Protein AF-A0A7D4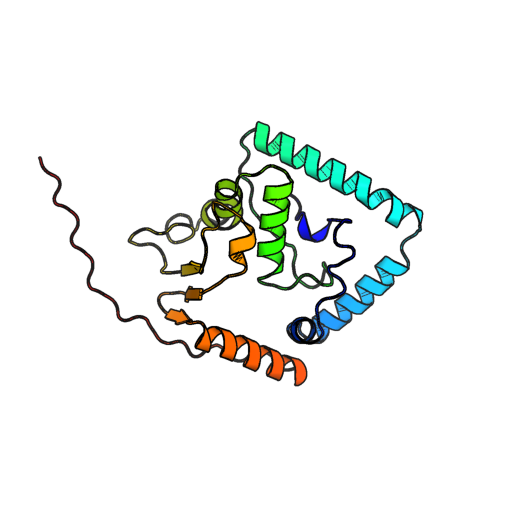AM81-F1 (afdb_monomer)

Radius of gyration: 19.86 Å; Cα contacts (8 Å, |Δi|>4): 251; chains: 1; bounding box: 50×46×54 Å

Nearest PDB structures (foldseek):
  2qs8-assembly1_A  TM=8.779E-01  e=3.325E-05  Alteromonas macleodii
  3mtw-assembly1_A  TM=7.841E-01  e=1.492E-05  Caulobacter vibrioides
  4ub9-assembly1_D  TM=8.221E-01  e=1.044E-04  Gulosibacter molinativorax
  4whb-assembly2_F  TM=7.837E-01  e=4.124E-04  Mycolicibacterium brisbanense
  3ooq-assembly1_E  TM=7.938E-01  e=1.030E-03  Thermotoga maritima MSB8

Structure (mmCIF, N/CA/C/O backbone):
data_AF-A0A7D4AM81-F1
#
_entry.id   AF-A0A7D4AM81-F1
#
loop_
_atom_site.group_PDB
_atom_site.id
_atom_site.type_symbol
_atom_site.label_atom_id
_atom_site.label_alt_id
_atom_site.label_comp_id
_atom_site.label_asym_id
_atom_site.label_entity_id
_atom_site.label_seq_id
_atom_site.pdbx_PDB_ins_code
_atom_site.Cartn_x
_atom_site.Cartn_y
_atom_site.Cartn_z
_atom_site.occupancy
_atom_site.B_iso_or_equiv
_atom_site.auth_seq_id
_atom_site.auth_comp_id
_atom_site.auth_asym_id
_atom_site.auth_atom_id
_atom_site.pdbx_PDB_model_num
ATOM 1 N N . MET A 1 1 ? -9.615 12.532 -7.362 1.00 49.34 1 MET A N 1
ATOM 2 C CA . MET A 1 1 ? -8.449 11.642 -7.544 1.00 49.34 1 MET A CA 1
ATOM 3 C C . MET A 1 1 ? -7.232 12.537 -7.711 1.00 49.34 1 MET A C 1
ATOM 5 O O . MET A 1 1 ? -7.297 13.437 -8.539 1.00 49.34 1 MET A O 1
ATOM 9 N N . VAL A 1 2 ? -6.205 12.394 -6.871 1.00 55.38 2 VAL A N 1
ATOM 10 C CA . VAL A 1 2 ? -4.950 13.162 -7.005 1.00 55.38 2 VAL A CA 1
ATOM 11 C C . VAL A 1 2 ? -4.022 12.371 -7.931 1.00 55.38 2 VAL A C 1
ATOM 13 O O . VAL A 1 2 ? -4.051 11.144 -7.854 1.00 55.38 2 VAL A O 1
ATOM 16 N N . PRO A 1 3 ? -3.250 13.012 -8.826 1.00 58.34 3 PRO A N 1
ATOM 17 C CA . PRO A 1 3 ? -2.26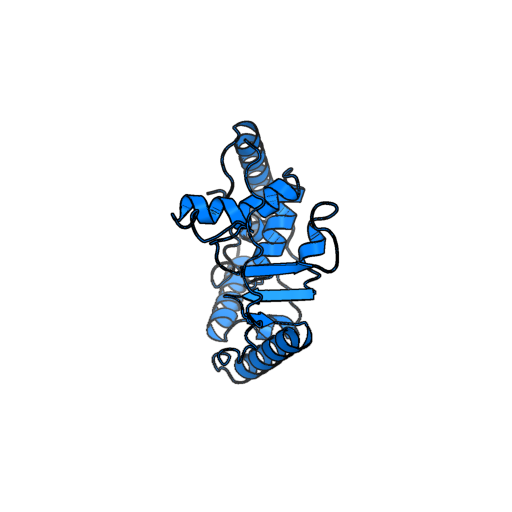2 12.300 -9.636 1.00 58.34 3 PRO A CA 1
ATOM 18 C C . PRO A 1 3 ? -1.265 11.534 -8.753 1.00 58.34 3 PRO A C 1
ATOM 20 O O . PRO A 1 3 ? -0.778 12.094 -7.771 1.00 58.34 3 PRO A O 1
ATOM 23 N N . ALA A 1 4 ? -0.951 10.288 -9.131 1.00 60.84 4 ALA A N 1
ATOM 24 C CA . ALA A 1 4 ? -0.035 9.404 -8.408 1.00 60.84 4 ALA A CA 1
ATOM 25 C C . ALA A 1 4 ? 1.334 10.070 -8.213 1.00 60.84 4 ALA A C 1
ATOM 27 O O . ALA A 1 4 ? 2.034 10.363 -9.192 1.00 60.84 4 ALA A O 1
ATOM 28 N N . LEU A 1 5 ? 1.730 10.317 -6.964 1.00 63.06 5 LEU A N 1
ATOM 29 C CA . LEU A 1 5 ? 3.015 10.947 -6.659 1.00 63.06 5 LEU A CA 1
ATOM 30 C C . LEU A 1 5 ? 4.180 10.008 -7.000 1.00 63.06 5 LEU A C 1
ATOM 32 O O . LEU A 1 5 ? 5.189 10.452 -7.545 1.00 63.06 5 LEU A O 1
ATOM 36 N N . ALA A 1 6 ? 4.023 8.707 -6.764 1.00 55.62 6 ALA A N 1
ATOM 37 C CA . ALA A 1 6 ? 5.015 7.669 -7.027 1.00 55.62 6 ALA A CA 1
ATOM 38 C C . ALA A 1 6 ? 5.360 7.536 -8.512 1.00 55.62 6 ALA A C 1
ATOM 40 O O . ALA A 1 6 ? 6.511 7.261 -8.847 1.00 55.62 6 ALA A O 1
ATOM 41 N N . ALA A 1 7 ? 4.394 7.780 -9.399 1.00 52.94 7 ALA A N 1
ATOM 42 C CA . ALA A 1 7 ? 4.616 7.738 -10.842 1.00 52.94 7 ALA A CA 1
ATOM 43 C C . ALA A 1 7 ? 5.404 8.945 -11.371 1.00 52.94 7 ALA A C 1
ATOM 45 O O . ALA A 1 7 ? 5.929 8.911 -12.484 1.00 52.94 7 ALA A O 1
ATOM 46 N N . HIS A 1 8 ? 5.501 10.014 -10.578 1.00 56.75 8 HIS A N 1
ATOM 47 C CA . HIS A 1 8 ? 5.993 11.302 -11.046 1.00 56.75 8 HIS A CA 1
ATOM 48 C C . HIS A 1 8 ? 7.175 11.865 -10.262 1.00 56.75 8 HIS A C 1
ATOM 50 O O . HIS A 1 8 ? 7.862 12.727 -10.803 1.00 56.75 8 HIS A O 1
ATOM 56 N N . ALA A 1 9 ? 7.433 11.374 -9.047 1.00 54.31 9 ALA A N 1
ATOM 57 C CA . ALA A 1 9 ? 8.513 11.849 -8.195 1.00 54.31 9 ALA A CA 1
ATOM 58 C C . ALA A 1 9 ? 9.875 11.733 -8.902 1.00 54.31 9 ALA A C 1
ATOM 60 O O . ALA A 1 9 ? 10.462 10.656 -9.014 1.00 54.31 9 ALA A O 1
ATOM 61 N N . ALA A 1 10 ? 10.419 12.872 -9.330 1.00 47.12 10 ALA A N 1
ATOM 62 C CA . ALA A 1 10 ? 11.771 13.038 -9.853 1.00 47.12 10 ALA A CA 1
ATOM 63 C C . ALA A 1 10 ? 12.831 12.582 -8.842 1.00 47.12 10 ALA A C 1
ATOM 65 O O . ALA A 1 10 ? 13.902 12.116 -9.231 1.00 47.12 10 ALA A O 1
ATOM 66 N N . THR A 1 11 ? 12.508 12.675 -7.548 1.00 41.00 11 THR A N 1
ATOM 67 C CA . THR A 1 11 ? 13.314 12.190 -6.420 1.00 41.00 11 THR A CA 1
ATOM 68 C C . THR A 1 11 ? 13.517 10.673 -6.450 1.00 41.00 11 THR A C 1
ATOM 70 O O . THR A 1 11 ? 14.472 10.168 -5.870 1.00 41.00 11 THR A O 1
ATOM 73 N N . LEU A 1 12 ? 12.676 9.937 -7.183 1.00 43.44 12 LEU A N 1
ATOM 74 C CA . LEU A 1 12 ? 12.855 8.518 -7.471 1.00 43.44 12 LEU A CA 1
ATOM 75 C C . LEU A 1 12 ? 13.529 8.300 -8.831 1.00 43.44 12 LEU A C 1
ATOM 77 O O . LEU A 1 12 ? 13.283 7.311 -9.513 1.00 43.44 12 LEU A O 1
ATOM 81 N N . ALA A 1 13 ? 14.565 9.077 -9.138 1.00 41.62 13 ALA A N 1
ATOM 82 C CA . ALA A 1 13 ? 15.670 8.583 -9.962 1.00 41.62 13 ALA A CA 1
ATOM 83 C C . ALA A 1 13 ? 16.385 7.354 -9.332 1.00 41.62 13 ALA A C 1
ATOM 85 O O . ALA A 1 13 ? 17.533 7.098 -9.657 1.00 41.62 13 ALA A O 1
ATOM 86 N N . ALA A 1 14 ? 15.727 6.589 -8.450 1.00 41.03 14 ALA A N 1
ATOM 87 C CA . ALA A 1 14 ? 16.158 5.364 -7.787 1.00 41.03 14 ALA A CA 1
ATOM 88 C C . ALA A 1 14 ? 15.138 4.206 -7.937 1.00 41.03 14 ALA A C 1
ATOM 90 O O . ALA A 1 14 ? 15.466 3.077 -7.585 1.00 41.03 14 ALA A O 1
ATOM 91 N N . THR A 1 15 ? 13.939 4.410 -8.516 1.00 44.47 15 THR A N 1
ATOM 92 C CA . THR A 1 15 ? 13.005 3.297 -8.838 1.00 44.47 15 THR A CA 1
ATOM 93 C C . THR A 1 15 ? 13.484 2.433 -10.008 1.00 44.47 15 THR A C 1
ATOM 95 O O . THR A 1 15 ? 12.982 1.331 -10.213 1.00 44.47 15 THR A O 1
ATOM 98 N N . TRP A 1 16 ? 14.493 2.877 -10.763 1.00 49.56 16 TRP A N 1
ATOM 99 C CA . TRP A 1 16 ? 15.053 2.112 -11.884 1.00 49.56 16 TRP A CA 1
ATOM 100 C C . TRP A 1 16 ? 15.918 0.922 -11.449 1.00 49.56 16 TRP A C 1
ATOM 102 O O . TRP A 1 16 ? 16.093 -0.013 -12.231 1.00 49.56 16 TRP A O 1
ATOM 112 N N . ALA A 1 17 ? 16.413 0.931 -10.210 1.00 51.91 17 ALA A N 1
ATOM 113 C CA . ALA A 1 17 ? 17.247 -0.120 -9.643 1.00 51.91 17 ALA A CA 1
ATOM 114 C C . ALA A 1 17 ? 16.426 -1.045 -8.732 1.00 51.91 17 ALA A C 1
ATOM 116 O O . ALA A 1 17 ? 16.805 -1.326 -7.596 1.00 51.91 17 ALA A O 1
ATOM 117 N N . LEU A 1 18 ? 15.280 -1.535 -9.218 1.00 59.50 18 LEU A N 1
ATOM 118 C CA . LEU A 1 18 ? 14.731 -2.756 -8.633 1.00 59.50 18 LEU A CA 1
ATOM 119 C C . LEU A 1 18 ? 15.815 -3.840 -8.752 1.00 59.50 18 LEU A C 1
ATOM 121 O O . LEU A 1 18 ? 16.302 -4.058 -9.865 1.00 59.50 18 LEU A O 1
ATOM 125 N N . PRO A 1 19 ? 16.188 -4.527 -7.659 1.00 59.38 19 PRO A N 1
ATOM 126 C CA . PRO A 1 19 ? 17.062 -5.688 -7.744 1.00 59.38 19 PRO A CA 1
ATOM 127 C C . PRO A 1 19 ? 16.502 -6.685 -8.760 1.00 59.38 19 PRO A C 1
ATOM 129 O O . PRO A 1 19 ? 15.279 -6.812 -8.887 1.00 59.38 19 PRO A O 1
ATOM 132 N N . ASP A 1 20 ? 17.361 -7.427 -9.461 1.00 62.62 20 ASP A N 1
ATOM 133 C CA . ASP A 1 20 ? 16.913 -8.405 -10.466 1.00 62.62 20 ASP A CA 1
ATOM 134 C C . ASP A 1 20 ? 15.922 -9.427 -9.886 1.00 62.62 20 ASP A C 1
ATOM 136 O O . ASP A 1 20 ? 14.992 -9.871 -10.568 1.00 62.62 20 ASP A O 1
ATOM 140 N N . SER A 1 21 ? 16.053 -9.721 -8.587 1.00 61.31 21 SER A N 1
ATOM 141 C CA . SER A 1 21 ? 15.118 -10.550 -7.822 1.00 61.31 21 SER A CA 1
ATOM 142 C C . SER A 1 21 ? 13.688 -10.001 -7.790 1.00 61.31 21 SER A C 1
ATOM 144 O O . SER A 1 21 ? 12.751 -10.788 -7.762 1.00 61.31 21 SER A O 1
ATOM 146 N N . LEU A 1 22 ? 13.490 -8.683 -7.853 1.00 68.88 22 LEU A N 1
ATOM 147 C CA . LEU A 1 22 ? 12.169 -8.051 -7.912 1.00 68.88 22 LEU A CA 1
ATOM 148 C C . LEU A 1 22 ? 11.749 -7.705 -9.343 1.00 68.88 22 LEU A C 1
ATOM 150 O O . LEU A 1 22 ? 10.565 -7.796 -9.661 1.00 68.88 22 LEU A O 1
ATOM 154 N N . ARG A 1 23 ? 12.690 -7.366 -10.236 1.00 69.50 23 ARG A N 1
ATOM 155 C CA . ARG A 1 23 ? 12.381 -7.113 -11.658 1.00 69.50 23 ARG A CA 1
ATOM 156 C C . ARG A 1 23 ? 11.774 -8.322 -12.342 1.00 69.50 23 ARG A C 1
ATOM 158 O O . ARG A 1 23 ? 10.921 -8.154 -13.209 1.00 69.50 23 ARG A O 1
ATOM 165 N N . CYS A 1 24 ? 12.200 -9.526 -11.964 1.00 71.94 24 CYS A N 1
ATOM 166 C CA . CYS A 1 24 ? 11.637 -10.731 -12.547 1.00 71.94 24 CYS A CA 1
ATOM 167 C C . CYS A 1 24 ? 10.128 -10.833 -12.285 1.00 71.94 24 CYS A C 1
ATOM 169 O O . CYS A 1 24 ? 9.422 -11.241 -13.188 1.00 71.94 24 CYS A O 1
ATOM 171 N N . LEU A 1 25 ? 9.598 -10.337 -11.162 1.00 73.38 25 LEU A N 1
ATOM 172 C CA . LEU A 1 25 ? 8.161 -10.388 -10.856 1.00 73.38 25 LEU A CA 1
ATOM 173 C C . LEU A 1 25 ? 7.275 -9.610 -11.851 1.00 73.38 25 LEU A C 1
ATOM 175 O O . LEU A 1 25 ? 6.074 -9.862 -11.919 1.00 73.38 25 LEU A O 1
ATOM 179 N N . ALA A 1 26 ? 7.839 -8.690 -12.641 1.00 75.38 26 ALA A N 1
ATOM 180 C CA . ALA A 1 26 ? 7.137 -8.080 -13.767 1.00 75.38 26 ALA A CA 1
ATOM 181 C C . ALA A 1 26 ? 7.094 -9.060 -14.962 1.00 75.38 26 ALA A C 1
ATOM 183 O O . ALA A 1 26 ? 8.156 -9.539 -15.365 1.00 75.38 26 ALA A O 1
ATOM 184 N N . PRO A 1 27 ? 5.928 -9.338 -15.584 1.00 73.62 27 PRO A N 1
ATOM 185 C CA . PRO A 1 27 ? 5.834 -10.200 -16.768 1.00 73.62 27 PRO A CA 1
ATOM 186 C C . PRO A 1 27 ? 6.744 -9.748 -17.920 1.00 73.62 27 PRO A C 1
ATOM 188 O O . PRO A 1 27 ? 7.053 -8.565 -18.045 1.00 73.62 27 PRO A O 1
ATOM 191 N N . ALA A 1 28 ? 7.142 -10.665 -18.810 1.00 74.12 28 ALA A N 1
ATOM 192 C CA . ALA A 1 28 ? 8.092 -10.366 -19.890 1.00 74.12 28 ALA A CA 1
ATOM 193 C C . ALA A 1 28 ? 7.666 -9.180 -20.778 1.00 74.12 28 ALA A C 1
ATOM 195 O O . ALA A 1 28 ? 8.476 -8.284 -21.016 1.00 74.12 28 ALA A O 1
ATOM 196 N N . GLY A 1 29 ? 6.391 -9.118 -21.180 1.00 74.44 29 GLY A N 1
ATOM 197 C CA . GLY A 1 29 ? 5.857 -7.988 -21.952 1.00 74.44 29 GLY A CA 1
ATOM 198 C C . GLY A 1 29 ? 5.912 -6.659 -21.189 1.00 74.44 29 GLY A C 1
ATOM 199 O O . GLY A 1 29 ? 6.259 -5.630 -21.762 1.00 74.44 29 GLY A O 1
ATOM 200 N N . LEU A 1 30 ? 5.677 -6.687 -19.873 1.00 76.00 30 LEU A N 1
ATOM 201 C CA . LEU A 1 30 ? 5.798 -5.505 -19.020 1.00 76.00 30 LEU A CA 1
ATOM 202 C C . LEU A 1 30 ? 7.258 -5.034 -18.917 1.00 76.00 30 LEU A C 1
ATOM 204 O O . LEU A 1 30 ? 7.538 -3.842 -19.024 1.00 76.00 30 LEU A O 1
ATOM 208 N N . ARG A 1 31 ? 8.210 -5.966 -18.776 1.00 75.25 31 ARG A N 1
ATOM 209 C CA . ARG A 1 31 ? 9.648 -5.644 -18.769 1.00 75.25 31 ARG A CA 1
ATOM 210 C C . ARG A 1 31 ? 10.104 -5.038 -20.095 1.00 75.25 31 ARG A C 1
ATOM 212 O O . ARG A 1 31 ? 10.911 -4.113 -20.086 1.00 75.25 31 ARG A O 1
ATOM 219 N N . GLN A 1 32 ? 9.584 -5.520 -21.224 1.00 75.44 32 GLN A N 1
ATOM 220 C CA . GLN A 1 32 ? 9.873 -4.933 -22.532 1.00 75.44 32 GLN A CA 1
ATOM 221 C C . GLN A 1 32 ? 9.365 -3.487 -22.616 1.00 75.44 32 GLN A C 1
ATOM 223 O O . GLN A 1 32 ? 10.134 -2.585 -22.948 1.00 75.44 32 GLN A O 1
ATOM 228 N N . GLN A 1 33 ? 8.109 -3.249 -22.228 1.00 74.50 33 GLN A N 1
ATOM 229 C CA . GLN A 1 33 ? 7.525 -1.905 -22.186 1.00 74.50 33 GLN A CA 1
ATOM 230 C C . GLN A 1 33 ? 8.325 -0.959 -21.286 1.00 74.50 33 GLN A C 1
ATOM 232 O O . GLN A 1 33 ? 8.526 0.206 -21.633 1.00 74.50 33 GLN A O 1
ATOM 237 N N . TRP A 1 34 ? 8.836 -1.457 -20.158 1.00 76.31 34 TRP A N 1
ATOM 238 C CA . TRP A 1 34 ? 9.719 -0.696 -19.279 1.00 76.31 34 TRP A CA 1
ATOM 239 C C . TRP A 1 34 ? 11.042 -0.323 -19.943 1.00 76.31 34 TRP A C 1
ATOM 241 O O . TRP A 1 34 ? 11.467 0.824 -19.819 1.00 76.31 34 TRP A O 1
ATOM 251 N N . THR A 1 35 ? 11.678 -1.247 -20.664 1.00 74.38 35 THR A N 1
ATOM 252 C CA . THR A 1 35 ? 12.910 -0.972 -21.420 1.00 74.38 35 THR A CA 1
ATOM 253 C C . THR A 1 35 ? 12.676 0.105 -22.481 1.00 74.38 35 THR A C 1
ATOM 255 O O . THR A 1 35 ? 13.454 1.052 -22.599 1.00 74.38 35 THR A O 1
ATOM 258 N N . GLU A 1 36 ? 11.565 0.021 -23.211 1.00 73.31 36 GLU A N 1
ATOM 259 C CA . GLU A 1 36 ? 11.191 1.012 -24.223 1.00 73.31 36 GLU A CA 1
ATOM 260 C C . GLU A 1 36 ? 10.884 2.384 -23.606 1.00 73.31 36 GLU A C 1
ATOM 262 O O . GLU A 1 36 ? 11.346 3.415 -24.105 1.00 73.31 36 GLU A O 1
ATOM 267 N N . ALA A 1 37 ? 10.136 2.411 -22.500 1.00 69.94 37 ALA A N 1
ATOM 268 C CA . ALA A 1 37 ? 9.826 3.627 -21.756 1.00 69.94 37 ALA A CA 1
ATOM 269 C C . ALA A 1 37 ? 11.089 4.281 -21.178 1.00 69.94 37 ALA A C 1
ATOM 271 O O . ALA A 1 37 ? 11.270 5.491 -21.327 1.00 69.94 37 ALA A O 1
ATOM 272 N N . ALA A 1 38 ? 12.008 3.491 -20.615 1.00 66.81 38 ALA A N 1
ATOM 273 C CA . ALA A 1 38 ? 13.309 3.969 -20.153 1.00 66.81 38 ALA A CA 1
ATOM 274 C C . ALA A 1 38 ? 14.121 4.581 -21.306 1.00 66.81 38 ALA A C 1
ATOM 276 O O . ALA A 1 38 ? 14.680 5.670 -21.159 1.00 66.81 38 ALA A O 1
ATOM 277 N N . GLY A 1 39 ? 14.109 3.949 -22.483 1.00 65.25 39 GLY A N 1
ATOM 278 C CA . GLY A 1 39 ? 14.750 4.475 -23.686 1.00 65.25 39 GLY A CA 1
ATOM 279 C C . GLY A 1 39 ? 14.132 5.786 -24.189 1.00 65.25 39 GLY A C 1
ATOM 280 O O . GLY A 1 39 ? 14.866 6.672 -24.630 1.00 65.25 39 GLY A O 1
ATOM 281 N N . ARG A 1 40 ? 12.802 5.955 -24.116 1.00 66.69 40 ARG A N 1
ATOM 282 C CA . ARG A 1 40 ? 12.130 7.241 -24.407 1.00 66.69 40 ARG A CA 1
ATOM 283 C C . ARG A 1 40 ? 12.538 8.318 -23.403 1.00 66.69 40 ARG A C 1
ATOM 285 O O . ARG A 1 40 ? 12.777 9.460 -23.779 1.00 66.69 40 ARG A O 1
ATOM 292 N N . GLN A 1 41 ? 12.668 7.945 -22.134 1.00 61.75 41 GLN A N 1
ATOM 293 C CA . GLN A 1 41 ? 12.992 8.861 -21.046 1.00 61.75 41 GLN A CA 1
ATOM 294 C C . GLN A 1 41 ? 14.459 9.315 -21.047 1.00 61.75 41 GLN A C 1
ATOM 296 O O . GLN A 1 41 ? 14.741 10.474 -20.737 1.00 61.75 41 GLN A O 1
ATOM 301 N N . GLN A 1 42 ? 15.391 8.439 -21.428 1.00 62.69 42 GLN A N 1
ATOM 302 C CA . GLN A 1 42 ? 16.795 8.792 -21.670 1.00 62.69 42 GLN A CA 1
ATOM 303 C C . GLN A 1 42 ? 16.933 9.734 -22.870 1.00 62.69 42 GLN A C 1
ATOM 305 O O . GLN A 1 42 ? 17.692 10.700 -22.814 1.00 62.69 42 GLN A O 1
ATOM 310 N N . ARG A 1 43 ? 16.122 9.511 -23.911 1.00 63.62 43 ARG A N 1
ATOM 311 C CA . ARG A 1 43 ? 16.022 10.382 -25.091 1.00 63.62 43 ARG A CA 1
ATOM 312 C C . ARG A 1 43 ? 15.228 11.670 -24.858 1.00 63.62 43 ARG A C 1
ATOM 314 O O . ARG A 1 43 ? 15.178 12.506 -25.755 1.00 63.62 43 ARG A O 1
ATOM 321 N N . ALA A 1 44 ? 14.637 11.865 -23.675 1.00 65.81 44 ALA A N 1
ATOM 322 C CA . ALA A 1 44 ? 14.023 13.141 -23.326 1.00 65.81 44 ALA A CA 1
ATOM 323 C C . ALA A 1 44 ? 15.066 14.266 -23.417 1.00 65.81 44 ALA A C 1
ATOM 325 O O . ALA A 1 44 ? 16.251 14.061 -23.142 1.00 65.81 44 ALA A O 1
ATOM 326 N N . SER A 1 45 ? 14.634 15.467 -23.790 1.00 65.50 45 SER A N 1
ATOM 327 C CA . SER A 1 45 ? 15.532 16.617 -23.852 1.00 65.50 45 SER A CA 1
ATOM 328 C C . SER A 1 45 ? 16.082 16.962 -22.461 1.00 65.50 45 SER A C 1
ATOM 330 O O . SER A 1 45 ? 15.457 16.685 -21.431 1.00 65.50 45 SER A O 1
ATOM 332 N N . ALA A 1 46 ? 17.258 17.594 -22.415 1.00 66.88 46 ALA A N 1
ATOM 333 C CA . ALA A 1 46 ? 17.822 18.106 -21.164 1.00 66.88 46 ALA A CA 1
ATOM 334 C C . ALA A 1 46 ? 16.840 19.054 -20.448 1.00 66.88 46 ALA A C 1
ATOM 336 O O . ALA A 1 46 ? 16.669 18.952 -19.235 1.00 66.88 46 ALA A O 1
ATOM 337 N N . ALA A 1 47 ? 16.112 19.873 -21.215 1.00 65.12 47 ALA A N 1
ATOM 338 C CA . ALA A 1 47 ? 15.023 20.711 -20.719 1.00 65.12 47 ALA A CA 1
ATOM 339 C C . ALA A 1 47 ? 13.901 19.885 -20.059 1.00 65.12 47 ALA A C 1
ATOM 341 O O . ALA A 1 47 ? 13.519 20.169 -18.929 1.00 65.12 47 ALA A O 1
ATOM 342 N N . GLY A 1 48 ? 13.439 18.803 -20.699 1.00 67.19 48 GLY A N 1
ATOM 343 C CA . GLY A 1 48 ? 12.408 17.925 -20.133 1.00 67.19 48 GLY A CA 1
ATOM 344 C C . GLY A 1 48 ? 12.831 17.226 -18.835 1.00 67.19 48 GLY A C 1
ATOM 345 O O . GLY A 1 48 ? 11.996 16.975 -17.967 1.00 67.19 48 GLY A O 1
ATOM 346 N N . ARG A 1 49 ? 14.129 16.940 -18.657 1.00 66.12 49 ARG A N 1
ATOM 347 C CA . ARG A 1 49 ? 14.665 16.445 -17.376 1.00 66.12 49 ARG A CA 1
ATOM 348 C C . ARG A 1 49 ? 14.727 17.545 -16.314 1.00 66.12 49 ARG A C 1
ATOM 350 O O . ARG A 1 49 ? 14.353 17.284 -15.173 1.00 66.12 49 ARG A O 1
ATOM 357 N N . ALA A 1 50 ? 15.155 18.749 -16.690 1.00 67.06 50 ALA A N 1
ATOM 358 C CA . ALA A 1 50 ? 15.303 19.888 -15.785 1.00 67.06 50 ALA A CA 1
ATOM 359 C C . ALA A 1 50 ? 13.962 20.399 -15.222 1.00 67.06 50 ALA A C 1
ATOM 361 O O . ALA A 1 50 ? 13.926 20.913 -14.108 1.00 67.06 50 ALA A O 1
ATOM 362 N N . SER A 1 51 ? 12.846 20.216 -15.936 1.00 69.25 51 SER A N 1
ATOM 363 C CA . SER A 1 51 ? 11.518 20.652 -15.475 1.00 69.25 51 SER A CA 1
ATOM 364 C C . SER A 1 51 ? 10.876 19.754 -14.407 1.00 69.25 51 SER A C 1
ATOM 366 O O . SER A 1 51 ? 9.879 20.148 -13.804 1.00 69.25 51 SER A O 1
ATOM 368 N N . ARG A 1 52 ? 11.399 18.546 -14.149 1.00 68.56 52 ARG A N 1
ATOM 369 C CA . ARG A 1 52 ? 10.733 17.570 -13.264 1.00 68.56 52 ARG A CA 1
ATOM 370 C C . ARG A 1 52 ? 10.597 18.022 -11.802 1.00 68.56 52 ARG A C 1
ATOM 372 O O . ARG A 1 52 ? 9.482 17.935 -11.292 1.00 68.56 52 ARG A O 1
ATOM 379 N N . PRO A 1 53 ? 11.637 18.576 -11.146 1.00 70.81 53 PRO A N 1
ATOM 380 C CA . PRO A 1 53 ? 11.498 19.069 -9.774 1.00 70.81 53 PRO A CA 1
ATOM 381 C C . PRO A 1 53 ? 10.438 20.173 -9.646 1.00 70.81 53 PRO A C 1
ATOM 383 O O . PRO A 1 53 ? 9.711 20.237 -8.656 1.00 70.81 53 PRO A O 1
ATOM 386 N N . ALA A 1 54 ? 10.301 21.022 -10.672 1.00 74.75 54 ALA A N 1
ATOM 387 C CA . ALA A 1 54 ? 9.278 22.064 -10.698 1.00 74.75 54 ALA A CA 1
ATOM 388 C C . ALA A 1 54 ? 7.861 21.469 -10.770 1.00 74.75 54 ALA A C 1
ATOM 390 O O . ALA A 1 54 ? 6.974 21.915 -10.042 1.00 74.75 54 ALA A O 1
ATOM 391 N N . LEU A 1 55 ? 7.653 20.434 -11.592 1.00 74.62 55 LEU A N 1
ATOM 392 C CA . LEU A 1 55 ? 6.368 19.731 -11.684 1.00 74.62 55 LEU A CA 1
ATOM 393 C C . LEU A 1 55 ? 5.997 19.034 -10.369 1.00 74.62 55 LEU A C 1
ATOM 395 O O . LEU A 1 55 ? 4.842 19.096 -9.951 1.00 74.62 55 LEU A O 1
ATOM 399 N N . ASP A 1 56 ? 6.961 18.427 -9.681 1.00 71.44 56 ASP A N 1
ATOM 400 C CA . ASP A 1 56 ? 6.716 17.788 -8.382 1.00 71.44 56 ASP A CA 1
ATOM 401 C C . ASP A 1 56 ? 6.350 18.802 -7.306 1.00 71.44 56 ASP A C 1
ATOM 403 O O . ASP A 1 56 ? 5.416 18.588 -6.535 1.00 71.44 56 ASP A O 1
ATOM 407 N N . SER A 1 57 ? 7.017 19.955 -7.312 1.00 75.62 57 SER A N 1
ATOM 408 C CA . SER A 1 57 ? 6.680 21.070 -6.432 1.00 75.62 57 SER A CA 1
ATOM 409 C C . SER A 1 57 ? 5.249 21.576 -6.671 1.00 75.62 57 SER A C 1
ATOM 411 O O . SER A 1 57 ? 4.519 21.846 -5.715 1.00 75.62 57 SER A O 1
ATOM 413 N N . VAL A 1 58 ? 4.804 21.657 -7.932 1.00 82.25 58 VAL A N 1
ATOM 414 C CA . VAL A 1 58 ? 3.415 22.015 -8.274 1.00 82.25 58 VAL A CA 1
ATOM 415 C C . VAL A 1 58 ? 2.427 20.973 -7.743 1.00 82.25 58 VAL A C 1
ATOM 417 O O . VAL A 1 58 ? 1.429 21.349 -7.129 1.00 82.25 58 VAL A O 1
ATOM 420 N N . ARG A 1 59 ? 2.707 19.675 -7.919 1.00 80.69 59 ARG A N 1
ATOM 421 C CA . ARG A 1 59 ? 1.853 18.585 -7.409 1.00 80.69 59 ARG A CA 1
ATOM 422 C C . ARG A 1 59 ? 1.747 18.602 -5.886 1.00 80.69 59 ARG A C 1
ATOM 424 O O . ARG A 1 59 ? 0.646 18.478 -5.360 1.00 80.69 59 ARG A O 1
ATOM 431 N N . GLY A 1 60 ? 2.865 18.815 -5.192 1.00 78.31 60 GLY A N 1
ATOM 432 C CA . GLY A 1 60 ? 2.890 18.946 -3.735 1.00 78.31 60 GLY A CA 1
ATOM 433 C C . GLY A 1 60 ? 2.035 20.116 -3.245 1.00 78.31 60 GLY A C 1
ATOM 434 O O . GLY A 1 60 ? 1.215 19.942 -2.346 1.00 78.31 60 GLY A O 1
ATOM 435 N N . ARG A 1 61 ? 2.144 21.291 -3.886 1.00 82.31 61 ARG A N 1
ATOM 436 C CA . ARG A 1 61 ? 1.294 22.453 -3.566 1.00 82.31 61 ARG A CA 1
ATOM 437 C C . ARG A 1 61 ? -0.189 22.187 -3.820 1.00 82.31 61 ARG A C 1
ATOM 439 O O . ARG A 1 61 ? -1.017 22.568 -3.000 1.00 82.31 61 ARG A O 1
ATOM 446 N N . LEU A 1 62 ? -0.525 21.522 -4.926 1.00 87.31 62 LEU A N 1
ATOM 447 C CA . LEU A 1 62 ? -1.907 21.145 -5.225 1.00 87.31 62 LEU A CA 1
ATOM 448 C C . LEU A 1 62 ? -2.464 20.197 -4.157 1.00 87.31 62 LEU A C 1
ATOM 450 O O . LEU A 1 62 ? -3.565 20.417 -3.663 1.00 87.31 62 LEU A O 1
ATOM 454 N N . LEU A 1 63 ? -1.705 19.168 -3.775 1.00 85.81 63 LEU A N 1
ATOM 455 C CA . LEU A 1 63 ? -2.115 18.247 -2.719 1.00 85.81 63 LEU A CA 1
ATOM 456 C C . LEU A 1 63 ? -2.322 18.982 -1.389 1.00 85.81 63 LEU A C 1
ATOM 458 O O . LEU A 1 63 ? -3.350 18.781 -0.748 1.00 85.81 63 LEU A O 1
ATOM 462 N N . ALA A 1 64 ? -1.402 19.870 -1.006 1.00 83.38 64 ALA A N 1
ATOM 463 C CA . ALA A 1 64 ? -1.538 20.674 0.205 1.00 83.38 64 ALA A CA 1
ATOM 464 C C . ALA A 1 64 ? -2.831 21.512 0.203 1.00 83.38 64 ALA A C 1
ATOM 466 O O . ALA A 1 64 ? -3.545 21.550 1.206 1.00 83.38 64 ALA A O 1
ATOM 467 N N . GLU A 1 65 ? -3.182 22.123 -0.931 1.00 88.94 65 GLU A N 1
ATOM 468 C CA . GLU A 1 65 ? -4.431 22.878 -1.071 1.00 88.94 65 GLU A CA 1
ATOM 469 C C . GLU A 1 65 ? -5.669 21.972 -0.975 1.00 88.94 65 GLU A C 1
ATOM 471 O O . GLU A 1 65 ? -6.613 22.288 -0.253 1.00 88.94 65 GLU A O 1
ATOM 476 N N . LEU A 1 66 ? -5.658 20.801 -1.618 1.00 90.88 66 LEU A N 1
ATOM 477 C CA . LEU A 1 66 ? -6.754 19.828 -1.517 1.00 90.88 66 LEU A CA 1
ATOM 478 C C . LEU A 1 66 ? -6.966 19.347 -0.074 1.00 90.88 66 LEU A C 1
ATOM 480 O O . LEU A 1 66 ? -8.107 19.224 0.378 1.00 90.88 66 LEU A O 1
ATOM 484 N N . LEU A 1 67 ? -5.880 19.119 0.669 1.00 85.75 67 LEU A N 1
ATOM 485 C CA . LEU A 1 67 ? -5.940 18.765 2.088 1.00 85.75 67 LEU A CA 1
ATOM 486 C C . LEU A 1 67 ? -6.520 19.905 2.926 1.00 85.75 67 LEU A C 1
ATOM 488 O O . LEU A 1 67 ? -7.375 19.657 3.779 1.00 85.75 67 LEU A O 1
ATOM 492 N N . ARG A 1 68 ? -6.114 21.153 2.657 1.00 84.94 68 ARG A N 1
ATOM 493 C CA . ARG A 1 68 ? -6.652 22.347 3.325 1.00 84.94 68 ARG A CA 1
ATOM 494 C C . ARG A 1 68 ? -8.163 22.478 3.121 1.00 84.94 68 ARG A C 1
ATOM 496 O O . ARG A 1 68 ? -8.878 22.843 4.050 1.00 84.94 68 ARG A O 1
ATOM 503 N N . GLN A 1 69 ? -8.644 22.112 1.936 1.00 92.06 69 GLN A N 1
ATOM 504 C CA . GLN A 1 69 ? -10.063 22.097 1.572 1.00 92.06 69 GLN A CA 1
ATOM 505 C C . GLN A 1 69 ? -10.807 20.831 2.032 1.00 92.06 69 GLN A C 1
ATOM 507 O O . GLN A 1 69 ? -11.986 20.665 1.726 1.00 92.06 69 GLN A O 1
ATOM 512 N N . ARG A 1 70 ? -10.146 19.928 2.775 1.00 88.38 70 ARG A N 1
ATOM 513 C CA . ARG A 1 70 ? -10.715 18.661 3.272 1.00 88.38 70 ARG A CA 1
ATOM 514 C C . ARG A 1 70 ? -11.257 17.754 2.160 1.00 88.38 70 ARG A C 1
ATOM 516 O O . ARG A 1 70 ? -12.190 16.981 2.378 1.00 88.38 70 ARG A O 1
ATOM 523 N N . VAL A 1 71 ? -10.663 17.826 0.971 1.00 91.44 71 VAL A N 1
ATOM 524 C CA . VAL A 1 71 ? -11.016 16.950 -0.148 1.00 91.44 71 VAL A CA 1
ATOM 525 C C . VAL A 1 71 ? -10.600 15.517 0.179 1.00 91.44 71 VAL A C 1
ATOM 527 O O . VAL A 1 71 ? -9.519 15.268 0.714 1.00 91.44 71 VAL A O 1
ATOM 530 N N . THR A 1 72 ? -11.455 14.551 -0.162 1.00 89.94 72 THR A N 1
ATOM 531 C CA . THR A 1 72 ? -11.128 13.129 0.003 1.00 89.94 72 THR A CA 1
ATOM 532 C C . THR A 1 72 ? -10.022 12.727 -0.971 1.00 89.94 72 THR A C 1
ATOM 534 O O . THR A 1 72 ? -10.172 12.843 -2.190 1.00 89.94 72 THR A O 1
ATOM 537 N N . ILE A 1 73 ? -8.916 12.223 -0.424 1.00 93.00 73 ILE A N 1
ATOM 538 C CA . ILE A 1 73 ? -7.768 11.732 -1.189 1.00 93.00 73 ILE A CA 1
ATOM 539 C C . ILE A 1 73 ? -7.888 10.218 -1.362 1.00 93.00 73 ILE A C 1
ATOM 541 O O . ILE A 1 73 ? -8.215 9.503 -0.417 1.00 93.00 73 ILE A O 1
ATOM 545 N N . VAL A 1 74 ? -7.602 9.740 -2.572 1.00 94.12 74 VAL A N 1
ATOM 546 C CA . VAL A 1 74 ? -7.488 8.313 -2.899 1.00 94.12 74 VAL A CA 1
ATOM 547 C C . VAL A 1 74 ? -6.068 8.057 -3.360 1.00 94.12 74 VAL A C 1
ATOM 549 O O . VAL A 1 74 ? -5.574 8.791 -4.217 1.00 94.12 74 VAL A O 1
ATOM 552 N N . ALA A 1 75 ? -5.436 7.033 -2.797 1.00 92.06 75 ALA A N 1
ATOM 553 C CA . ALA A 1 75 ? -4.105 6.609 -3.190 1.00 92.06 75 ALA A CA 1
ATOM 554 C C . ALA A 1 75 ? -4.168 5.749 -4.459 1.00 92.06 75 ALA A C 1
ATOM 556 O O . ALA A 1 75 ? -4.953 4.804 -4.550 1.00 92.06 75 ALA A O 1
ATOM 557 N N . GLY A 1 76 ? -3.306 6.062 -5.419 1.00 88.19 76 GLY A N 1
ATOM 558 C CA . GLY A 1 76 ? -3.091 5.292 -6.637 1.00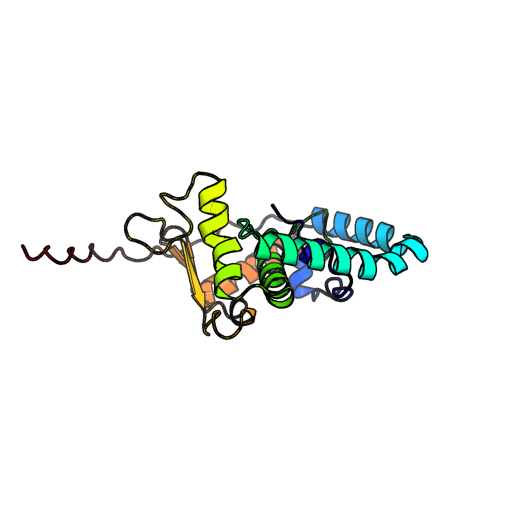 88.19 76 GLY A CA 1
ATOM 559 C C . GLY A 1 76 ? -1.627 5.415 -7.030 1.00 88.19 76 GLY A C 1
ATOM 560 O O . GLY A 1 76 ? -1.043 6.478 -6.866 1.00 88.19 76 GLY A O 1
ATOM 561 N N . SER A 1 77 ? -1.018 4.323 -7.488 1.00 82.81 77 SER A N 1
ATOM 562 C CA . SER A 1 77 ? 0.417 4.305 -7.809 1.00 82.81 77 SER A CA 1
ATOM 563 C C . SER A 1 77 ? 0.710 4.355 -9.306 1.00 82.81 77 SER A C 1
ATOM 565 O O . SER A 1 77 ? 1.854 4.573 -9.680 1.00 82.81 77 SER A O 1
ATOM 567 N N . ASP A 1 78 ? -0.286 4.108 -10.163 1.00 82.06 78 ASP A N 1
ATOM 568 C CA . ASP A 1 78 ? -0.100 3.857 -11.601 1.00 82.06 78 ASP A CA 1
ATOM 569 C C . ASP A 1 78 ? 0.985 2.800 -11.899 1.00 82.06 78 ASP A C 1
ATOM 571 O O . ASP A 1 78 ? 1.641 2.825 -12.945 1.00 82.06 78 ASP A O 1
ATOM 575 N N . ALA A 1 79 ? 1.193 1.856 -10.969 1.00 77.56 79 ALA A N 1
ATOM 576 C CA . ALA A 1 79 ? 2.114 0.742 -11.149 1.00 77.56 79 ALA A CA 1
ATOM 577 C C . ALA A 1 79 ? 1.715 -0.092 -12.377 1.00 77.56 79 ALA A C 1
ATOM 579 O O . ALA A 1 79 ? 0.537 -0.394 -12.587 1.00 77.56 79 ALA A O 1
ATOM 580 N N . GLY A 1 80 ? 2.705 -0.481 -13.182 1.00 71.94 80 GLY A N 1
ATOM 581 C CA . GLY A 1 80 ? 2.483 -1.214 -14.426 1.00 71.94 80 GLY A CA 1
ATOM 582 C C . GLY A 1 80 ? 3.214 -0.605 -15.618 1.00 71.94 80 GLY A C 1
ATOM 583 O O . GLY A 1 80 ? 4.322 -0.085 -15.489 1.00 71.94 80 GLY A O 1
ATOM 584 N N . ALA A 1 81 ? 2.619 -0.733 -16.805 1.00 66.00 81 ALA A N 1
ATOM 585 C CA . ALA A 1 81 ? 3.273 -0.464 -18.091 1.00 66.00 81 ALA A CA 1
ATOM 586 C C . ALA A 1 81 ? 3.777 0.974 -18.247 1.00 66.00 81 ALA A C 1
ATOM 588 O O . ALA A 1 81 ? 4.868 1.198 -18.772 1.00 66.00 81 ALA A O 1
ATOM 589 N N . ALA A 1 82 ? 2.990 1.939 -17.770 1.00 62.88 82 ALA A N 1
ATOM 590 C CA . ALA A 1 82 ? 3.278 3.360 -17.914 1.00 62.88 82 ALA A CA 1
ATOM 591 C C . ALA A 1 82 ? 4.341 3.879 -16.928 1.00 62.88 82 ALA A C 1
ATOM 593 O O . ALA A 1 82 ? 4.882 4.960 -17.156 1.00 62.88 82 ALA A O 1
ATOM 594 N N . THR A 1 83 ? 4.688 3.100 -15.892 1.00 68.44 83 THR A N 1
ATOM 595 C CA . THR A 1 83 ? 5.559 3.540 -14.790 1.00 68.44 83 THR A CA 1
ATOM 596 C C . THR A 1 83 ? 6.682 2.525 -14.530 1.00 68.44 83 THR A C 1
ATOM 598 O O . THR A 1 83 ? 6.560 1.653 -13.662 1.00 68.44 83 THR A O 1
ATOM 601 N N . PRO A 1 84 ? 7.794 2.597 -15.290 1.00 67.62 84 PRO A N 1
ATOM 602 C CA . PRO A 1 84 ? 8.909 1.664 -15.158 1.00 67.62 84 PRO A CA 1
ATOM 603 C C . PRO A 1 84 ? 9.504 1.642 -13.751 1.00 67.62 84 PRO A C 1
ATOM 605 O O . PRO A 1 84 ? 9.778 2.688 -13.168 1.00 67.62 84 PRO A O 1
ATOM 608 N N . GLY A 1 85 ? 9.754 0.443 -13.219 1.00 67.25 85 GLY A N 1
ATOM 609 C CA . GLY A 1 85 ? 10.371 0.285 -11.898 1.00 67.25 85 GLY A CA 1
ATOM 610 C C . GLY A 1 85 ? 9.399 0.381 -10.718 1.00 67.25 85 GLY A C 1
ATOM 611 O O . GLY A 1 85 ? 9.811 0.197 -9.574 1.00 67.25 85 GLY A O 1
ATOM 612 N N . LEU A 1 86 ? 8.107 0.604 -10.977 1.00 74.56 86 LEU A N 1
ATOM 613 C CA . LEU A 1 86 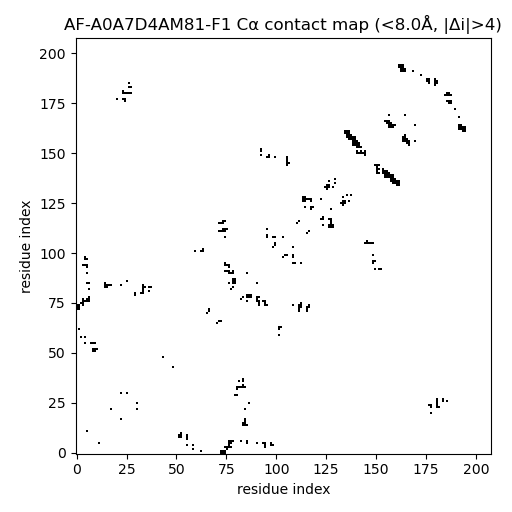? 7.067 0.593 -9.956 1.00 74.56 86 LEU A CA 1
ATOM 614 C C . LEU A 1 86 ? 6.237 -0.692 -10.059 1.00 74.56 86 LEU A C 1
ATOM 616 O O . LEU A 1 86 ? 5.466 -0.887 -10.999 1.00 74.56 86 LEU A O 1
ATOM 620 N N . LEU A 1 87 ? 6.427 -1.597 -9.096 1.00 76.31 87 LEU A N 1
ATOM 621 C CA . LEU A 1 87 ? 5.731 -2.884 -9.050 1.00 76.31 87 LEU A CA 1
ATOM 622 C C . LEU A 1 87 ? 4.362 -2.764 -8.380 1.00 76.31 87 LEU A C 1
ATOM 624 O O . LEU A 1 87 ? 4.159 -1.960 -7.466 1.00 76.31 87 LEU A O 1
ATOM 628 N N . TYR A 1 88 ? 3.444 -3.643 -8.782 1.00 80.19 88 TYR A N 1
ATOM 629 C CA . TYR A 1 88 ? 2.204 -3.867 -8.04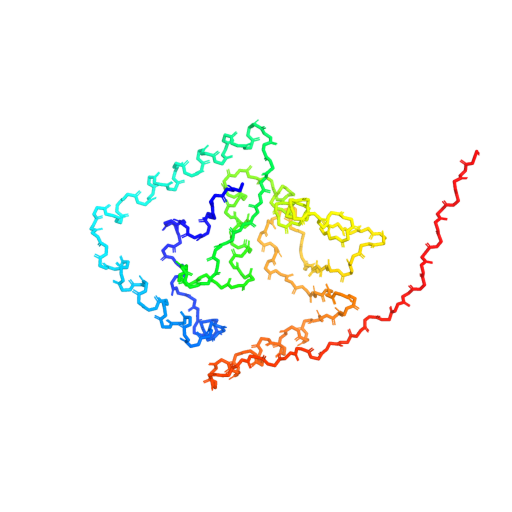7 1.00 80.19 88 TYR A CA 1
ATOM 630 C C . TYR A 1 88 ? 2.504 -4.251 -6.589 1.00 80.19 88 TYR A C 1
ATOM 632 O O . TYR A 1 88 ? 3.480 -4.942 -6.291 1.00 80.19 88 TYR A O 1
ATOM 640 N N . GLY A 1 89 ? 1.675 -3.772 -5.663 1.00 81.69 89 GLY A N 1
ATOM 641 C CA . GLY A 1 89 ? 1.905 -3.922 -4.226 1.00 81.69 89 GLY A CA 1
ATOM 642 C C . GLY A 1 89 ? 2.868 -2.867 -3.677 1.00 81.69 89 GLY A C 1
ATOM 643 O O . GLY A 1 89 ? 2.426 -1.928 -3.018 1.00 81.69 89 GLY A O 1
ATOM 644 N N . THR A 1 90 ? 4.171 -2.976 -3.961 1.00 81.62 90 THR A N 1
ATOM 645 C CA . THR A 1 90 ? 5.176 -2.055 -3.386 1.00 81.62 90 THR A CA 1
ATOM 646 C C . THR A 1 90 ? 4.998 -0.615 -3.854 1.00 81.62 90 THR A C 1
ATOM 648 O O . THR A 1 90 ? 5.264 0.302 -3.080 1.00 81.62 90 THR A O 1
ATOM 651 N N . GLY A 1 91 ? 4.491 -0.401 -5.071 1.00 83.44 91 GLY A N 1
ATOM 652 C CA . GLY A 1 91 ? 4.203 0.931 -5.585 1.00 83.44 91 GLY A CA 1
ATOM 653 C C . GLY A 1 91 ? 3.147 1.678 -4.777 1.00 83.44 91 GLY A C 1
ATOM 654 O O . GLY A 1 91 ? 3.290 2.877 -4.562 1.00 83.44 91 GLY A O 1
ATOM 655 N N . LEU A 1 92 ? 2.139 0.972 -4.253 1.00 89.94 92 LEU A N 1
ATOM 656 C CA . LEU A 1 92 ? 1.147 1.580 -3.367 1.00 89.94 92 LEU A CA 1
ATOM 657 C C . LEU A 1 92 ? 1.767 1.967 -2.019 1.00 89.94 92 LEU A C 1
ATOM 659 O O . LEU A 1 92 ? 1.468 3.034 -1.502 1.00 89.94 92 LEU A O 1
ATOM 663 N N . VAL A 1 93 ? 2.662 1.143 -1.464 1.00 91.62 93 VAL A N 1
ATOM 664 C CA . VAL A 1 93 ? 3.370 1.489 -0.217 1.00 91.62 93 VAL A CA 1
ATOM 665 C C . VAL A 1 93 ? 4.227 2.741 -0.412 1.00 91.62 93 VAL A C 1
ATOM 667 O O . VAL A 1 93 ? 4.177 3.649 0.413 1.00 91.62 93 VAL A O 1
ATOM 670 N N . THR A 1 94 ? 4.950 2.828 -1.531 1.00 87.56 94 THR A N 1
ATOM 671 C CA . THR A 1 94 ? 5.718 4.027 -1.895 1.00 87.56 94 THR A CA 1
ATOM 672 C C . THR A 1 94 ? 4.814 5.252 -2.073 1.00 87.56 94 THR A C 1
ATOM 674 O O . THR A 1 94 ? 5.166 6.332 -1.611 1.00 87.56 94 THR A O 1
ATOM 677 N N . GLU A 1 95 ? 3.634 5.106 -2.683 1.00 89.62 95 GLU A N 1
ATOM 678 C CA . GLU A 1 95 ? 2.657 6.202 -2.791 1.00 89.62 95 GLU A CA 1
ATOM 679 C C . GLU A 1 95 ? 2.240 6.723 -1.410 1.00 89.62 95 GLU A C 1
ATOM 681 O O . GLU A 1 95 ? 2.223 7.928 -1.180 1.00 89.62 95 GLU A O 1
ATOM 686 N N . LEU A 1 96 ? 1.953 5.828 -0.461 1.00 93.19 96 LEU A N 1
ATOM 687 C CA . LEU A 1 96 ? 1.574 6.224 0.896 1.00 93.19 96 LEU A CA 1
ATOM 688 C C . LEU A 1 96 ? 2.710 6.937 1.639 1.00 93.19 96 LEU A C 1
ATOM 690 O O . LEU A 1 96 ? 2.456 7.914 2.342 1.00 93.19 96 LEU A O 1
ATOM 694 N N . GLU A 1 97 ? 3.955 6.494 1.456 1.00 91.38 97 GLU A N 1
ATOM 695 C CA . GLU A 1 97 ? 5.141 7.184 1.981 1.00 91.38 97 GLU A CA 1
ATOM 696 C C . GLU A 1 97 ? 5.264 8.605 1.411 1.00 91.38 97 GLU A C 1
ATOM 698 O O . GLU A 1 97 ? 5.520 9.549 2.160 1.00 91.38 97 GLU A O 1
ATOM 703 N N . LEU A 1 98 ? 5.017 8.782 0.109 1.00 86.81 98 LEU A N 1
ATOM 704 C CA . LEU A 1 98 ? 5.058 10.091 -0.549 1.00 86.81 98 LEU A CA 1
ATOM 705 C C . LEU A 1 98 ? 3.911 11.003 -0.115 1.00 86.81 98 LEU A C 1
ATOM 707 O O . LEU A 1 98 ? 4.129 12.195 0.083 1.00 86.81 98 LEU A O 1
ATOM 711 N N . LEU A 1 99 ? 2.710 10.461 0.083 1.00 90.12 99 LEU A N 1
ATOM 712 C CA . LEU A 1 99 ? 1.581 11.215 0.624 1.00 90.12 99 LEU A CA 1
ATOM 713 C C . LEU A 1 99 ? 1.885 11.731 2.037 1.00 90.12 99 LEU A C 1
ATOM 715 O O . LEU A 1 99 ? 1.593 12.888 2.341 1.00 90.12 99 LEU A O 1
ATOM 719 N N . VAL A 1 100 ? 2.516 10.915 2.887 1.00 92.00 100 VAL A N 1
ATOM 720 C CA . VAL A 1 100 ? 2.960 11.360 4.217 1.00 92.00 100 VAL A CA 1
ATOM 721 C C . VAL A 1 100 ? 4.062 12.412 4.111 1.00 92.00 100 VAL A C 1
ATOM 723 O O . VAL A 1 100 ? 3.974 13.449 4.766 1.00 92.00 100 VAL A O 1
ATOM 726 N N . ALA A 1 101 ? 5.052 12.212 3.237 1.00 86.19 101 ALA A N 1
ATOM 727 C CA . ALA A 1 101 ? 6.095 13.207 2.978 1.00 86.19 101 ALA A CA 1
ATOM 728 C C . ALA A 1 101 ? 5.529 14.539 2.445 1.00 86.19 101 ALA A C 1
ATOM 730 O O . ALA A 1 101 ? 6.105 15.597 2.688 1.00 86.19 101 ALA A O 1
ATOM 731 N N . ALA A 1 102 ? 4.386 14.497 1.757 1.00 83.50 102 ALA A N 1
ATOM 732 C CA . ALA A 1 102 ? 3.670 15.668 1.262 1.00 83.50 102 ALA A CA 1
ATOM 733 C C . ALA A 1 102 ? 2.725 16.315 2.296 1.00 83.50 102 ALA A C 1
ATOM 735 O O . ALA A 1 102 ? 2.082 17.317 1.982 1.00 83.50 102 ALA A O 1
ATOM 736 N N . GLY A 1 103 ? 2.646 15.781 3.520 1.00 86.69 103 GLY A N 1
ATOM 737 C CA . GLY A 1 103 ? 1.947 16.404 4.647 1.00 86.69 103 GLY A CA 1
ATOM 738 C C . GLY A 1 103 ? 0.713 15.661 5.160 1.00 86.69 103 GLY A C 1
ATOM 739 O O . GLY A 1 103 ? 0.049 16.166 6.065 1.00 86.69 103 GLY A O 1
ATOM 740 N N . LEU A 1 104 ? 0.384 14.474 4.635 1.00 92.12 104 LEU A N 1
ATOM 741 C CA . LEU A 1 104 ? -0.645 13.637 5.255 1.00 92.12 104 LEU A CA 1
ATOM 742 C C . LEU A 1 104 ? -0.115 13.036 6.559 1.00 92.12 104 LEU A C 1
ATOM 744 O O . LEU A 1 104 ? 1.023 12.584 6.655 1.00 92.12 104 LEU A O 1
ATOM 748 N N . THR A 1 105 ? -0.985 12.922 7.555 1.00 95.31 105 THR A N 1
ATOM 749 C CA . THR A 1 105 ? -0.720 12.023 8.684 1.00 95.31 105 THR A CA 1
ATOM 750 C C . THR A 1 105 ? -0.754 10.562 8.209 1.00 95.31 105 THR A C 1
ATOM 752 O O . THR A 1 105 ? -1.504 10.238 7.278 1.00 95.31 105 THR A O 1
ATOM 755 N N . PRO A 1 106 ? -0.041 9.631 8.871 1.00 97.50 106 PRO A N 1
ATOM 756 C CA . PRO A 1 106 ? -0.117 8.212 8.521 1.00 97.50 106 PRO A CA 1
ATOM 757 C C . PRO A 1 106 ? -1.551 7.657 8.524 1.00 97.50 106 PRO A C 1
ATOM 759 O O . PRO A 1 106 ? -1.923 6.889 7.641 1.00 97.50 106 PRO A O 1
ATOM 762 N N . ALA A 1 107 ? -2.404 8.108 9.450 1.00 96.81 107 ALA A N 1
ATOM 763 C CA . ALA A 1 107 ? -3.816 7.723 9.490 1.00 96.81 107 ALA A CA 1
ATOM 764 C C . ALA A 1 107 ? -4.600 8.182 8.244 1.00 96.81 107 ALA A C 1
ATOM 766 O O . ALA A 1 107 ? -5.429 7.434 7.720 1.00 96.81 107 ALA A O 1
ATOM 767 N N . GLN A 1 108 ? -4.342 9.397 7.750 1.00 95.44 108 GLN A N 1
ATOM 768 C CA . GLN A 1 108 ? -4.958 9.899 6.518 1.00 95.44 108 GLN A CA 1
ATOM 769 C C . GLN A 1 108 ? -4.475 9.111 5.296 1.00 95.44 108 GLN A C 1
ATOM 771 O O . GLN A 1 108 ? -5.295 8.741 4.458 1.00 95.44 108 GLN A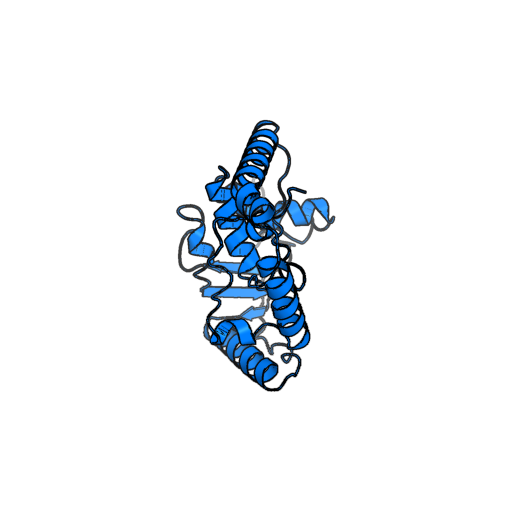 O 1
ATOM 776 N N . ALA A 1 109 ? -3.180 8.793 5.225 1.00 95.75 109 ALA A N 1
ATOM 777 C CA . ALA A 1 109 ? -2.618 7.973 4.154 1.00 95.75 109 ALA A CA 1
ATOM 778 C C . ALA A 1 109 ? -3.240 6.562 4.133 1.00 95.75 109 ALA A C 1
ATOM 780 O O . ALA A 1 109 ? -3.695 6.099 3.088 1.00 95.75 109 ALA A O 1
ATOM 781 N N . LEU A 1 110 ? -3.377 5.909 5.294 1.00 97.00 110 LEU A N 1
ATOM 782 C CA . LEU A 1 110 ? -4.054 4.610 5.398 1.00 97.00 110 LEU A CA 1
ATOM 783 C C . LEU A 1 110 ? -5.513 4.684 4.933 1.00 97.00 110 LEU A C 1
ATOM 785 O O . LEU A 1 110 ? -5.963 3.815 4.185 1.00 97.00 110 LEU A O 1
ATOM 789 N N . ARG A 1 111 ? -6.252 5.735 5.314 1.00 95.88 111 ARG A N 1
ATOM 790 C CA . ARG A 1 111 ? -7.633 5.951 4.845 1.00 95.88 111 ARG A CA 1
ATOM 791 C C . ARG A 1 111 ? -7.709 6.138 3.331 1.00 95.88 111 ARG A C 1
ATOM 793 O O . ARG A 1 111 ? -8.636 5.608 2.720 1.00 95.88 111 ARG A O 1
ATOM 800 N N . ALA A 1 112 ? -6.738 6.831 2.735 1.00 95.75 112 ALA A N 1
ATOM 801 C CA . ALA A 1 112 ? -6.664 7.050 1.292 1.00 95.75 112 ALA A CA 1
ATOM 802 C C . ALA A 1 112 ? -6.491 5.746 0.490 1.00 95.75 112 ALA A C 1
ATOM 804 O O . ALA A 1 112 ? -6.901 5.693 -0.667 1.00 95.75 112 ALA A O 1
ATOM 805 N N . ALA A 1 113 ? -5.935 4.690 1.095 1.00 95.44 113 ALA A N 1
ATOM 806 C CA . ALA A 1 113 ? -5.785 3.367 0.480 1.00 95.44 113 ALA A CA 1
ATOM 807 C C . ALA A 1 113 ? -6.847 2.331 0.902 1.00 95.44 113 ALA A C 1
ATOM 809 O O . ALA A 1 113 ? -6.834 1.218 0.384 1.00 95.44 113 ALA A O 1
ATOM 810 N N . THR A 1 114 ? -7.755 2.657 1.830 1.00 95.62 114 THR A N 1
ATOM 811 C CA . THR A 1 114 ? -8.722 1.692 2.395 1.00 95.62 114 THR A CA 1
ATOM 812 C C . THR A 1 114 ? -10.162 2.194 2.291 1.00 95.62 114 THR A C 1
ATOM 814 O O . THR A 1 114 ? -10.888 1.829 1.371 1.00 95.62 114 THR A O 1
ATOM 817 N N . VAL A 1 115 ? -10.576 3.071 3.206 1.00 95.62 115 VAL A N 1
ATOM 818 C CA . VAL A 1 115 ? -11.950 3.584 3.296 1.00 95.62 115 VAL A CA 1
ATOM 819 C C . VAL A 1 115 ? -12.306 4.444 2.082 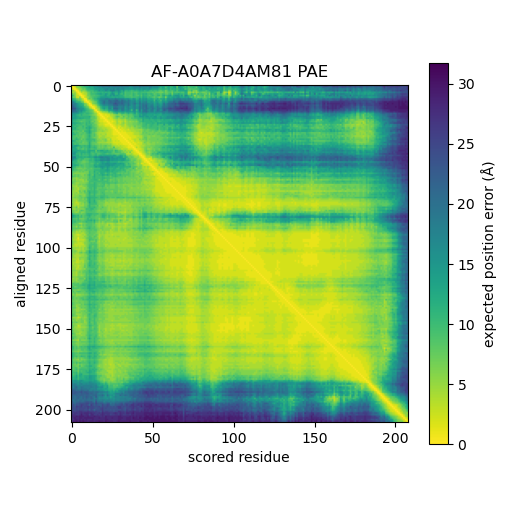1.00 95.62 115 VAL A C 1
ATOM 821 O O . VAL A 1 115 ? -13.382 4.289 1.514 1.00 95.62 115 VAL A O 1
ATOM 824 N N . ALA A 1 116 ? -11.418 5.352 1.668 1.00 95.38 116 ALA A N 1
ATOM 825 C CA . ALA A 1 116 ? -11.694 6.283 0.574 1.00 95.38 116 ALA A CA 1
ATOM 826 C C . ALA A 1 116 ? -12.010 5.584 -0.768 1.00 95.38 116 ALA A C 1
ATOM 828 O O . ALA A 1 116 ? -13.043 5.906 -1.360 1.00 95.38 116 ALA A O 1
ATOM 829 N N . PRO A 1 117 ? -11.207 4.612 -1.254 1.00 94.31 117 PRO A N 1
ATOM 830 C CA . PRO A 1 117 ? -11.540 3.893 -2.481 1.00 94.31 117 PRO A CA 1
ATOM 831 C C . PRO A 1 117 ? -12.808 3.043 -2.341 1.00 94.31 117 PRO A C 1
ATOM 833 O O . PRO A 1 117 ? -13.593 3.002 -3.285 1.00 94.31 117 PRO A O 1
ATOM 836 N N . ALA A 1 118 ? -13.067 2.430 -1.179 1.00 95.00 118 ALA A N 1
ATOM 837 C CA . ALA A 1 118 ? -14.310 1.689 -0.939 1.00 95.00 118 ALA A CA 1
ATOM 838 C C . ALA A 1 118 ? -15.552 2.596 -1.055 1.00 95.00 118 ALA A C 1
ATOM 840 O O . ALA A 1 118 ? -16.528 2.226 -1.701 1.00 95.00 118 ALA A O 1
ATOM 841 N N . MET A 1 119 ? -15.487 3.819 -0.515 1.00 93.06 119 MET A N 1
ATOM 842 C CA . MET A 1 119 ? -16.555 4.820 -0.649 1.00 93.06 119 MET A CA 1
ATOM 843 C C . MET A 1 119 ? -16.798 5.214 -2.104 1.00 93.06 119 MET A C 1
ATOM 845 O O . MET A 1 119 ? -17.933 5.194 -2.570 1.00 93.06 119 MET A O 1
ATOM 849 N N . ILE A 1 120 ? -15.736 5.554 -2.833 1.00 92.19 120 ILE A N 1
ATOM 850 C CA . ILE A 1 120 ? -15.845 6.081 -4.201 1.00 92.19 120 ILE A CA 1
ATOM 851 C C . ILE A 1 120 ? -16.277 5.007 -5.206 1.00 92.19 120 ILE A C 1
ATOM 853 O O . ILE A 1 120 ? -16.899 5.329 -6.214 1.00 92.19 120 ILE A O 1
ATOM 857 N N . THR A 1 121 ? -15.979 3.737 -4.930 1.00 92.62 121 THR A N 1
ATOM 858 C CA . THR A 1 121 ? -16.359 2.604 -5.792 1.00 92.62 121 THR A CA 1
ATOM 859 C C . THR A 1 121 ? -17.700 1.966 -5.419 1.00 92.62 121 THR A C 1
ATOM 861 O O . THR A 1 121 ? -18.119 1.026 -6.082 1.00 92.62 121 THR A O 1
ATOM 864 N N . GLY A 1 122 ? -18.391 2.465 -4.386 1.00 93.25 122 GLY A N 1
ATOM 865 C CA . GLY A 1 122 ? -19.683 1.922 -3.948 1.00 93.25 122 GLY A CA 1
ATOM 866 C C . GLY A 1 122 ? -19.595 0.639 -3.111 1.00 93.25 122 GLY A C 1
ATOM 867 O O . GLY A 1 122 ? -20.618 0.017 -2.854 1.00 93.25 122 GLY A O 1
ATOM 868 N N . HIS A 1 123 ? -18.404 0.264 -2.641 1.00 92.94 123 HIS A N 1
ATOM 869 C CA . HIS A 1 123 ? -18.143 -0.928 -1.819 1.00 92.94 123 HIS A CA 1
ATOM 870 C C . HIS A 1 123 ? -17.972 -0.609 -0.323 1.00 92.94 123 HIS A C 1
ATOM 872 O O . HIS A 1 123 ? -17.308 -1.320 0.428 1.00 92.94 123 HIS A O 1
ATOM 878 N N . TYR A 1 124 ? -18.537 0.500 0.149 1.00 92.06 124 TYR A N 1
ATOM 879 C CA . TYR A 1 124 ? -18.368 0.935 1.538 1.00 92.06 124 TYR A CA 1
ATOM 880 C C . TYR A 1 124 ? -19.104 0.065 2.562 1.00 92.06 124 TYR A C 1
ATOM 882 O O . TYR A 1 124 ? -18.846 0.208 3.752 1.00 92.06 124 TYR A O 1
ATOM 890 N N . SER A 1 125 ? -20.027 -0.795 2.124 1.00 93.25 125 SER A N 1
ATOM 891 C CA . SER A 1 125 ? -20.785 -1.703 2.990 1.00 93.25 125 SER A CA 1
ATOM 892 C C . SER A 1 125 ? -20.074 -3.028 3.269 1.00 93.25 125 SER A C 1
ATOM 894 O O . SER A 1 125 ? -20.497 -3.752 4.165 1.00 93.25 125 SER A O 1
ATOM 896 N N . ASP A 1 126 ? -19.040 -3.375 2.497 1.00 93.12 126 ASP A N 1
ATOM 897 C CA . ASP A 1 126 ? -18.355 -4.668 2.594 1.00 93.12 126 ASP A CA 1
ATOM 898 C C . ASP A 1 126 ? -16.818 -4.585 2.527 1.00 93.12 126 ASP A C 1
ATOM 900 O O . ASP A 1 126 ? -16.149 -5.562 2.878 1.00 93.12 126 ASP A O 1
ATOM 904 N N . LEU A 1 127 ? -16.239 -3.439 2.143 1.00 93.44 127 LEU A N 1
ATOM 905 C CA . LEU A 1 127 ? -14.794 -3.209 2.044 1.00 93.44 127 LEU A CA 1
ATOM 906 C C . LEU A 1 127 ? -14.311 -1.968 2.810 1.00 93.44 127 LEU A C 1
ATOM 908 O O . LEU A 1 127 ? -15.054 -1.048 3.142 1.00 93.44 127 LEU A O 1
ATOM 912 N N . GLY A 1 128 ? -13.001 -1.935 3.067 1.00 92.06 128 GLY A N 1
ATOM 913 C CA . GLY A 1 128 ? -12.292 -0.748 3.554 1.00 92.06 128 GLY A CA 1
ATOM 914 C C . GLY A 1 128 ? -12.361 -0.503 5.064 1.00 92.06 128 GLY A C 1
ATOM 915 O O . GLY A 1 128 ? -11.701 0.420 5.538 1.00 92.06 128 GLY A O 1
ATOM 916 N N . ARG A 1 129 ? -13.100 -1.316 5.831 1.00 94.81 129 ARG A N 1
ATOM 917 C CA . ARG A 1 129 ? -13.203 -1.232 7.301 1.00 94.81 129 ARG A CA 1
ATOM 918 C C . ARG A 1 129 ? -13.039 -2.604 7.950 1.00 94.81 129 ARG A C 1
ATOM 920 O O . ARG A 1 129 ? -13.343 -3.628 7.347 1.00 94.81 129 ARG A O 1
ATOM 927 N N . ILE A 1 130 ? -12.574 -2.604 9.198 1.00 94.50 130 ILE A N 1
ATOM 928 C CA . ILE A 1 130 ? -12.474 -3.800 10.043 1.00 94.50 130 ILE A CA 1
ATOM 929 C C . ILE A 1 130 ? -13.678 -3.800 10.984 1.00 94.50 130 ILE A C 1
ATOM 931 O O . ILE A 1 130 ? -13.605 -3.285 12.097 1.00 94.50 130 ILE A O 1
ATOM 935 N N . GLU A 1 131 ? -14.800 -4.335 10.508 1.00 93.12 131 GLU A N 1
ATOM 936 C CA . GLU A 1 131 ? -16.067 -4.391 11.244 1.00 93.12 131 GLU A CA 1
ATOM 937 C C . GLU A 1 131 ? -16.813 -5.705 10.956 1.00 93.12 131 GLU A C 1
ATOM 939 O O . GLU A 1 131 ? -16.637 -6.296 9.886 1.00 93.12 131 GLU A O 1
ATOM 944 N N . PRO A 1 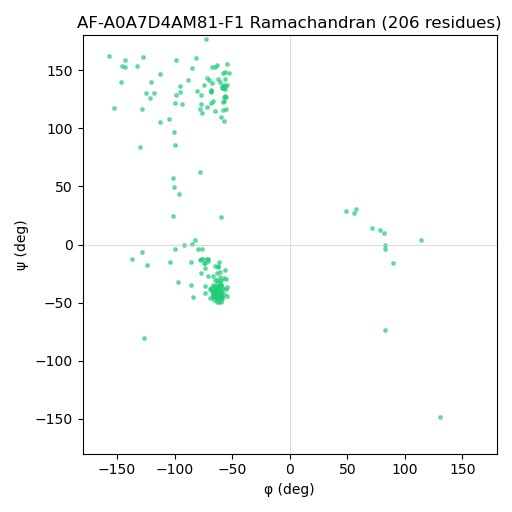132 ? -17.654 -6.197 11.886 1.00 93.44 132 PRO A N 1
ATOM 945 C CA . PRO A 1 132 ? -18.521 -7.339 11.613 1.00 93.44 132 PRO A CA 1
ATOM 946 C C . PRO A 1 132 ? -19.387 -7.110 10.365 1.00 93.44 132 PRO A C 1
ATOM 948 O O . PRO A 1 132 ? -19.932 -6.029 10.171 1.00 93.44 132 PRO A O 1
ATOM 951 N N . GLY A 1 133 ? -19.516 -8.138 9.524 1.00 91.81 133 GLY A N 1
ATOM 952 C CA . GLY A 1 133 ? -20.252 -8.064 8.254 1.00 91.81 133 GLY A CA 1
ATOM 953 C C . GLY A 1 133 ? -19.407 -7.636 7.049 1.00 91.81 133 GLY A C 1
ATOM 954 O O . GLY A 1 133 ? -19.808 -7.907 5.921 1.00 91.81 133 GLY A O 1
ATOM 955 N N . TYR A 1 134 ? -18.217 -7.068 7.267 1.00 94.94 134 TYR A N 1
ATOM 956 C CA . TYR A 1 134 ? -17.282 -6.734 6.191 1.00 94.94 134 TYR A CA 1
ATOM 957 C C . TYR A 1 134 ? -16.475 -7.958 5.761 1.00 94.94 134 TYR A C 1
ATOM 959 O O . TYR A 1 134 ? -16.338 -8.951 6.489 1.00 94.94 134 TYR A O 1
ATOM 967 N N . ARG A 1 135 ? -15.903 -7.885 4.558 1.00 93.19 135 ARG A N 1
ATOM 968 C CA . ARG A 1 135 ? -14.994 -8.911 4.056 1.00 93.19 135 ARG A CA 1
ATOM 969 C C . ARG A 1 135 ? -13.781 -9.041 4.971 1.00 93.19 135 ARG A C 1
ATOM 971 O O . ARG A 1 135 ? -13.202 -8.061 5.432 1.00 93.19 135 ARG A O 1
ATOM 978 N N . ALA A 1 136 ? -13.363 -10.284 5.187 1.00 94.62 136 ALA A N 1
ATOM 979 C CA . ALA A 1 136 ? -12.171 -10.617 5.955 1.00 94.62 136 ALA A CA 1
ATOM 980 C C . ALA A 1 136 ? -10.894 -10.393 5.118 1.00 94.62 136 ALA A C 1
ATOM 982 O O . ALA A 1 136 ? -10.174 -11.344 4.815 1.00 94.62 136 ALA A O 1
ATOM 983 N N . ASP A 1 137 ? -10.667 -9.136 4.728 1.00 94.56 137 ASP A N 1
ATOM 984 C CA . ASP A 1 137 ? -9.509 -8.646 3.979 1.00 94.56 137 ASP A CA 1
ATOM 985 C C . ASP A 1 137 ? -8.686 -7.714 4.880 1.00 94.56 137 ASP A C 1
ATOM 987 O O . ASP A 1 137 ? -9.098 -6.595 5.184 1.00 94.56 137 ASP A O 1
ATOM 991 N N . MET A 1 138 ? -7.544 -8.194 5.374 1.00 95.25 138 MET A N 1
ATOM 992 C CA . MET A 1 138 ? -6.728 -7.502 6.377 1.00 95.25 138 MET A CA 1
ATOM 993 C C . MET A 1 138 ? -5.238 -7.757 6.155 1.00 95.25 138 MET A C 1
ATOM 995 O O . MET A 1 138 ? -4.835 -8.805 5.656 1.00 95.25 138 MET A O 1
ATOM 999 N N . VAL A 1 139 ? -4.404 -6.820 6.596 1.00 95.00 139 VAL A N 1
ATOM 1000 C CA . VAL A 1 139 ? -2.945 -6.971 6.614 1.00 95.00 139 VAL A CA 1
ATOM 1001 C C . VAL A 1 139 ? -2.467 -6.811 8.049 1.00 95.00 139 VAL A C 1
ATOM 1003 O O . VAL A 1 139 ? -2.764 -5.807 8.693 1.00 95.00 139 VAL A O 1
ATOM 1006 N N . LEU A 1 140 ? -1.724 -7.797 8.545 1.00 96.19 140 LEU A N 1
ATOM 1007 C CA . LEU A 1 140 ? -1.067 -7.734 9.843 1.00 96.19 140 LEU A CA 1
ATOM 1008 C C . LEU A 1 140 ? 0.376 -7.267 9.660 1.00 96.19 140 LEU A C 1
ATOM 1010 O O . LEU A 1 140 ? 1.120 -7.810 8.839 1.00 96.19 140 LEU A O 1
ATOM 1014 N N . LEU A 1 141 ? 0.776 -6.280 10.454 1.00 96.62 141 LEU A N 1
ATOM 1015 C CA . LEU A 1 141 ? 2.099 -5.666 10.405 1.00 96.62 141 LEU A CA 1
ATOM 1016 C C . LEU A 1 141 ? 2.871 -5.987 11.684 1.00 96.62 141 LEU A C 1
ATOM 1018 O O . LEU A 1 141 ? 2.282 -6.074 12.759 1.00 96.62 141 LEU A O 1
ATOM 1022 N N . ALA A 1 142 ? 4.189 -6.132 11.569 1.00 97.12 142 ALA A N 1
ATOM 1023 C CA . ALA A 1 142 ? 5.069 -6.352 12.716 1.00 97.12 142 ALA A CA 1
ATOM 1024 C C . ALA A 1 142 ? 5.300 -5.078 13.552 1.00 97.12 142 ALA A C 1
ATOM 1026 O O . ALA A 1 142 ? 5.762 -5.162 14.686 1.00 97.12 142 ALA A O 1
ATOM 1027 N N . ALA A 1 143 ? 4.976 -3.906 13.000 1.00 97.56 143 ALA A N 1
ATOM 1028 C CA . ALA A 1 143 ? 5.170 -2.612 13.639 1.00 97.56 143 ALA A CA 1
ATOM 1029 C C . ALA A 1 143 ? 4.017 -1.646 13.319 1.00 97.56 143 ALA A C 1
ATOM 1031 O O . ALA A 1 143 ? 3.285 -1.823 12.344 1.00 97.56 143 ALA A O 1
ATOM 1032 N N . ASN A 1 144 ? 3.844 -0.621 14.161 1.00 97.81 144 ASN A N 1
ATOM 1033 C CA . ASN A 1 144 ? 2.708 0.299 14.099 1.00 97.81 144 ASN A CA 1
ATOM 1034 C C . ASN A 1 144 ? 2.846 1.317 12.944 1.00 97.81 144 ASN A C 1
ATOM 1036 O O . ASN A 1 144 ? 3.697 2.203 13.027 1.00 97.81 144 ASN A O 1
ATOM 1040 N N . PRO A 1 145 ? 1.995 1.287 11.902 1.00 97.62 145 PRO A N 1
ATOM 1041 C CA . PRO A 1 145 ? 2.091 2.221 10.779 1.00 97.62 145 PRO A CA 1
ATOM 1042 C C . PRO A 1 145 ? 1.686 3.657 11.136 1.00 97.62 145 PRO A C 1
ATOM 1044 O O . PRO A 1 145 ? 1.940 4.569 10.358 1.00 97.62 145 PRO A O 1
ATOM 1047 N N . LEU A 1 146 ? 1.057 3.882 12.296 1.00 98.00 146 LEU A N 1
ATOM 1048 C CA . LEU A 1 146 ? 0.662 5.220 12.743 1.00 98.00 146 LEU A CA 1
ATOM 1049 C C . LEU A 1 146 ? 1.834 6.034 13.296 1.00 98.00 146 LEU A C 1
ATOM 1051 O O . LEU A 1 146 ? 1.771 7.260 13.275 1.00 98.00 146 LEU A O 1
ATOM 1055 N N . THR A 1 147 ? 2.888 5.369 13.779 1.00 98.00 147 THR A N 1
ATOM 1056 C CA . THR A 1 147 ? 4.115 6.037 14.241 1.00 98.00 147 THR A CA 1
ATOM 1057 C C . THR A 1 147 ? 5.081 6.291 13.092 1.00 98.00 147 THR A C 1
ATOM 1059 O O . THR A 1 147 ? 5.787 7.291 13.088 1.00 98.00 147 THR A O 1
ATOM 1062 N N . ASP A 1 148 ? 5.117 5.379 12.121 1.00 97.00 148 ASP A N 1
ATOM 1063 C CA . ASP A 1 148 ? 5.922 5.497 10.913 1.00 97.00 148 ASP A CA 1
ATOM 1064 C C . ASP A 1 148 ? 5.257 4.708 9.784 1.00 97.00 148 ASP A C 1
ATOM 1066 O O . ASP A 1 148 ? 5.129 3.483 9.852 1.00 97.00 148 ASP A O 1
ATOM 1070 N N . ILE A 1 149 ? 4.854 5.408 8.723 1.00 96.69 149 ILE A N 1
ATOM 1071 C CA . ILE A 1 149 ? 4.162 4.801 7.581 1.00 96.69 149 ILE A CA 1
ATOM 1072 C C . ILE A 1 149 ? 5.016 3.731 6.879 1.00 96.69 149 ILE A C 1
ATOM 1074 O O . ILE A 1 149 ? 4.473 2.799 6.286 1.00 96.69 149 ILE A O 1
ATOM 1078 N N . ARG A 1 150 ? 6.350 3.786 7.012 1.00 95.06 150 ARG A N 1
ATOM 1079 C CA . ARG A 1 150 ? 7.284 2.802 6.436 1.00 95.06 150 ARG A CA 1
ATOM 1080 C C . ARG A 1 150 ? 7.125 1.407 7.048 1.00 95.06 150 ARG A C 1
ATOM 1082 O O . ARG A 1 150 ? 7.515 0.416 6.428 1.00 95.06 150 ARG A O 1
ATOM 1089 N N . HIS A 1 151 ? 6.499 1.288 8.224 1.00 96.94 151 HIS A N 1
ATOM 1090 C CA . HIS A 1 151 ? 6.167 -0.006 8.831 1.00 96.94 151 HIS A CA 1
ATOM 1091 C C . HIS A 1 151 ? 5.204 -0.851 7.979 1.00 96.94 151 HIS A C 1
ATOM 1093 O O . HIS A 1 151 ? 5.150 -2.067 8.156 1.00 96.94 151 HIS A O 1
ATOM 1099 N N . LEU A 1 152 ? 4.533 -0.263 6.980 1.00 94.81 152 LEU A N 1
ATOM 1100 C CA . LEU A 1 152 ? 3.785 -1.002 5.955 1.00 94.81 152 LEU A CA 1
ATOM 1101 C C . LEU A 1 152 ? 4.631 -2.028 5.185 1.00 94.81 152 LEU A C 1
ATOM 1103 O O . LEU A 1 152 ? 4.090 -2.988 4.639 1.00 94.81 152 LEU A O 1
ATOM 1107 N N . ARG A 1 153 ? 5.960 -1.869 5.152 1.00 92.12 153 ARG A N 1
ATOM 1108 C CA . ARG A 1 153 ? 6.876 -2.834 4.522 1.00 92.12 153 ARG A CA 1
ATOM 1109 C C . ARG A 1 153 ? 7.083 -4.101 5.359 1.00 92.12 153 ARG A C 1
ATOM 1111 O O . ARG A 1 153 ? 7.611 -5.087 4.850 1.00 92.12 153 ARG A O 1
ATOM 1118 N N . GLN A 1 154 ? 6.657 -4.099 6.620 1.00 92.62 154 GLN A N 1
ATOM 1119 C CA . GLN A 1 154 ? 6.881 -5.178 7.582 1.00 92.62 154 GLN A CA 1
ATOM 1120 C C . GLN A 1 154 ? 5.632 -6.057 7.736 1.00 92.62 154 GLN A C 1
ATOM 1122 O O . GLN A 1 154 ? 5.081 -6.210 8.826 1.00 92.62 154 GLN A O 1
ATOM 1127 N N . VAL A 1 155 ? 5.164 -6.630 6.623 1.00 93.94 155 VAL A N 1
ATOM 1128 C CA . VAL A 1 155 ? 3.977 -7.499 6.605 1.00 93.94 155 VAL A CA 1
ATOM 1129 C C . VAL A 1 155 ? 4.283 -8.849 7.255 1.00 93.94 155 VAL A C 1
ATOM 1131 O O . VAL A 1 155 ? 5.113 -9.622 6.758 1.00 93.94 155 VAL A O 1
ATOM 1134 N N . ALA A 1 156 ? 3.570 -9.137 8.343 1.00 94.88 156 ALA A N 1
ATOM 1135 C CA . ALA A 1 156 ? 3.628 -10.400 9.068 1.00 94.88 156 ALA A CA 1
ATOM 1136 C C . ALA A 1 156 ? 2.705 -11.454 8.439 1.00 94.88 156 ALA A C 1
ATOM 1138 O O . ALA A 1 156 ? 3.117 -12.596 8.233 1.00 94.88 156 ALA A O 1
ATOM 1139 N N . SER A 1 157 ? 1.474 -11.067 8.097 1.00 95.50 157 SER A N 1
ATOM 1140 C CA . SER A 1 157 ? 0.507 -11.936 7.424 1.00 95.50 157 SER A CA 1
ATOM 1141 C C . SER A 1 157 ? -0.556 -11.132 6.677 1.00 95.50 157 SER A C 1
ATOM 1143 O O . SER A 1 157 ? -0.749 -9.939 6.917 1.00 95.50 157 SER A O 1
ATOM 1145 N N . VAL A 1 158 ? -1.247 -11.795 5.752 1.00 95.38 158 VAL A N 1
ATOM 1146 C CA . VAL A 1 158 ? -2.383 -11.238 5.011 1.00 95.38 158 VAL A CA 1
ATOM 1147 C C . VAL A 1 158 ? -3.578 -12.160 5.198 1.00 95.38 158 VAL A C 1
ATOM 1149 O O . VAL A 1 158 ? -3.472 -13.368 5.016 1.00 95.38 158 VAL A O 1
ATOM 1152 N N . LEU A 1 159 ? -4.720 -11.597 5.564 1.00 94.81 159 LEU A N 1
ATOM 1153 C CA . LEU A 1 159 ? -6.006 -12.272 5.519 1.00 94.81 159 LEU A CA 1
ATOM 1154 C C . LEU A 1 159 ? -6.715 -11.809 4.248 1.00 94.81 159 LEU A C 1
ATOM 1156 O O . LEU A 1 159 ? -6.905 -10.612 4.072 1.00 94.81 159 LEU A O 1
ATOM 1160 N N . GLN A 1 160 ? -7.078 -12.729 3.362 1.00 92.94 160 GLN A N 1
ATOM 1161 C CA . GLN A 1 160 ? -7.774 -12.412 2.115 1.00 92.94 160 GLN A CA 1
ATOM 1162 C C . GLN A 1 160 ? -9.014 -13.292 1.993 1.00 92.94 160 GLN A C 1
ATOM 1164 O O . GLN A 1 160 ? -8.901 -14.513 1.943 1.00 92.94 160 GLN A O 1
ATOM 1169 N N . GLY A 1 161 ? -10.209 -12.707 1.987 1.00 90.44 161 GLY A N 1
ATOM 1170 C CA . GLY A 1 161 ? -11.476 -13.439 1.925 1.00 90.44 161 GLY A CA 1
ATOM 1171 C C . GLY A 1 161 ? -11.639 -14.479 3.043 1.00 90.44 161 GLY A C 1
ATOM 1172 O O . GLY A 1 161 ? -12.313 -15.491 2.853 1.00 90.44 161 GLY A O 1
ATOM 1173 N N . GLY A 1 162 ? -10.991 -14.272 4.195 1.00 89.75 162 GLY A N 1
ATOM 1174 C CA . GLY A 1 162 ? -10.956 -15.234 5.303 1.00 89.75 162 GLY A CA 1
ATOM 1175 C C . GLY A 1 162 ? -9.919 -16.357 5.160 1.00 89.75 162 GLY A C 1
ATOM 1176 O O . GLY A 1 162 ? -9.932 -17.303 5.948 1.00 89.75 162 GLY A O 1
ATOM 1177 N N . TYR A 1 163 ? -9.019 -16.274 4.184 1.00 90.19 163 TYR A N 1
ATOM 1178 C CA . TYR A 1 163 ? -7.869 -17.160 4.043 1.00 90.19 163 TYR A CA 1
ATOM 1179 C C . TYR A 1 163 ? -6.611 -16.493 4.598 1.00 90.19 163 TYR A C 1
ATOM 1181 O O . TYR A 1 163 ? -6.312 -15.357 4.238 1.00 90.19 163 TYR A O 1
ATOM 1189 N N . LEU A 1 164 ? -5.885 -17.181 5.485 1.00 93.38 164 LEU A N 1
ATOM 1190 C CA . LEU A 1 164 ? -4.681 -16.632 6.111 1.00 93.38 164 LEU A CA 1
ATOM 1191 C C . LEU A 1 164 ? -3.443 -17.041 5.319 1.00 93.38 164 LEU A C 1
ATOM 1193 O O . LEU A 1 164 ? -3.130 -18.223 5.189 1.00 93.38 164 LEU A O 1
ATOM 1197 N N . LEU A 1 165 ? -2.728 -16.029 4.853 1.00 93.00 165 LEU A N 1
ATOM 1198 C CA . LEU A 1 165 ? -1.407 -16.102 4.258 1.00 93.00 165 LEU A CA 1
ATOM 1199 C C . LEU A 1 165 ? -0.391 -15.685 5.322 1.00 93.00 165 LEU A C 1
ATOM 1201 O O . LEU A 1 165 ? -0.171 -14.495 5.558 1.00 93.00 165 LEU A O 1
ATOM 1205 N N . ASP A 1 166 ? 0.199 -16.665 6.000 1.00 92.69 166 ASP A N 1
ATOM 1206 C CA . ASP A 1 166 ? 1.315 -16.418 6.910 1.00 92.69 166 ASP A CA 1
ATOM 1207 C C . ASP A 1 166 ? 2.611 -16.093 6.146 1.00 92.69 166 ASP A C 1
ATOM 1209 O O . ASP A 1 166 ? 2.671 -16.106 4.913 1.00 92.69 166 ASP A O 1
ATOM 1213 N N . ARG A 1 167 ? 3.681 -15.790 6.885 1.00 89.69 167 ARG A N 1
ATOM 1214 C CA . ARG A 1 167 ? 4.969 -15.425 6.291 1.00 89.69 167 ARG A CA 1
ATOM 1215 C C . ARG A 1 167 ? 5.548 -16.521 5.389 1.00 89.69 167 ARG A C 1
ATOM 1217 O O . ARG A 1 167 ? 6.174 -16.185 4.382 1.00 89.69 167 ARG A O 1
ATOM 1224 N N . GLY A 1 168 ? 5.332 -17.794 5.723 1.00 91.25 168 GLY A N 1
ATOM 1225 C CA . GLY A 1 168 ? 5.772 -18.931 4.917 1.00 91.25 168 GLY A CA 1
ATOM 1226 C C . GLY A 1 168 ? 4.991 -19.026 3.609 1.00 91.25 168 GLY A C 1
ATOM 1227 O O . GLY A 1 168 ? 5.591 -19.119 2.539 1.00 91.25 168 GLY A O 1
ATOM 1228 N N . ALA A 1 169 ? 3.665 -18.898 3.675 1.00 90.88 169 ALA A N 1
ATOM 1229 C CA . ALA A 1 169 ? 2.794 -18.864 2.505 1.00 90.88 169 ALA A CA 1
ATOM 1230 C C . ALA A 1 169 ? 3.127 -17.682 1.579 1.00 90.88 169 ALA A C 1
ATOM 1232 O O . ALA A 1 169 ? 3.271 -17.862 0.372 1.00 90.88 169 ALA A O 1
ATOM 1233 N N . LEU A 1 170 ? 3.331 -16.481 2.132 1.00 89.25 170 LEU A N 1
ATOM 1234 C CA . LEU A 1 170 ? 3.735 -15.303 1.356 1.00 89.25 170 LEU A CA 1
ATOM 1235 C C . LEU A 1 170 ? 5.095 -15.507 0.671 1.00 89.25 170 LEU A C 1
ATOM 1237 O O . LEU A 1 170 ? 5.250 -15.164 -0.501 1.00 89.25 170 LEU A O 1
ATOM 1241 N N . ALA A 1 171 ? 6.075 -16.084 1.373 1.00 88.94 171 ALA A N 1
ATOM 1242 C CA . ALA A 1 171 ? 7.381 -16.392 0.794 1.00 88.94 171 ALA A CA 1
ATOM 1243 C C . ALA A 1 171 ? 7.274 -17.419 -0.345 1.00 88.94 171 ALA A C 1
ATOM 1245 O O . ALA A 1 171 ? 7.895 -17.235 -1.394 1.00 88.94 171 ALA A O 1
ATOM 1246 N N . ALA A 1 172 ? 6.443 -18.452 -0.177 1.00 89.38 172 ALA A N 1
ATOM 1247 C CA . ALA A 1 172 ? 6.177 -19.439 -1.217 1.00 89.38 172 ALA A CA 1
ATOM 1248 C C . ALA A 1 172 ? 5.544 -18.801 -2.464 1.00 89.38 172 ALA A C 1
ATOM 1250 O O . ALA A 1 172 ? 5.965 -19.108 -3.578 1.00 89.38 172 ALA A O 1
ATOM 1251 N N . LEU A 1 173 ? 4.604 -17.863 -2.297 1.00 86.56 173 LEU A N 1
ATOM 1252 C CA . LEU A 1 173 ? 4.003 -17.137 -3.421 1.00 86.56 173 LEU A CA 1
ATOM 1253 C C . LEU A 1 173 ? 5.018 -16.294 -4.188 1.00 86.56 173 LEU A C 1
ATOM 1255 O O . LEU A 1 173 ? 5.029 -16.317 -5.417 1.00 86.56 173 LEU A O 1
ATOM 1259 N N . VAL A 1 174 ? 5.906 -15.588 -3.484 1.00 83.25 174 VAL A N 1
ATOM 1260 C CA . VAL A 1 174 ? 6.981 -14.821 -4.130 1.00 83.25 174 VAL A CA 1
ATOM 1261 C C . VAL A 1 174 ? 7.930 -15.749 -4.890 1.00 83.25 174 VAL A C 1
ATOM 1263 O O . VAL A 1 174 ? 8.304 -15.439 -6.023 1.00 83.25 174 VAL A O 1
ATOM 1266 N N . ALA A 1 175 ? 8.295 -16.897 -4.313 1.00 84.94 175 ALA A N 1
ATOM 1267 C CA . ALA A 1 175 ? 9.158 -17.878 -4.967 1.00 84.94 175 ALA A CA 1
ATOM 1268 C C . ALA A 1 175 ? 8.508 -18.464 -6.233 1.00 84.94 175 ALA A C 1
ATOM 1270 O O . ALA A 1 175 ? 9.138 -18.491 -7.291 1.00 84.94 175 ALA A O 1
ATOM 1271 N N . GLN A 1 176 ? 7.232 -18.852 -6.156 1.00 84.12 176 GLN A N 1
ATOM 1272 C CA . GLN A 1 176 ? 6.462 -19.353 -7.298 1.00 84.12 176 GLN A CA 1
ATOM 1273 C C . GLN A 1 176 ? 6.324 -18.294 -8.394 1.00 84.12 176 GLN A C 1
ATOM 1275 O O . GLN A 1 176 ? 6.564 -18.586 -9.564 1.00 84.12 176 GLN A O 1
ATOM 1280 N N . ALA A 1 177 ? 6.003 -17.050 -8.028 1.00 80.06 177 ALA A N 1
ATOM 1281 C CA . ALA A 1 177 ? 5.903 -15.950 -8.981 1.00 80.06 177 ALA A CA 1
ATOM 1282 C C . ALA A 1 177 ? 7.245 -15.645 -9.654 1.00 80.06 177 ALA A C 1
ATOM 1284 O O . ALA A 1 177 ? 7.296 -15.431 -10.862 1.00 80.06 177 ALA A O 1
ATOM 1285 N N . THR A 1 178 ? 8.340 -15.703 -8.895 1.00 78.31 178 THR A N 1
ATOM 1286 C CA . THR A 1 178 ? 9.706 -15.552 -9.412 1.00 78.31 178 THR A CA 1
ATOM 1287 C C . THR A 1 178 ? 10.045 -16.651 -10.419 1.00 78.31 178 THR A C 1
ATOM 1289 O O . THR A 1 178 ? 10.582 -16.369 -11.491 1.00 78.31 178 THR A O 1
ATOM 1292 N N . GLN A 1 179 ? 9.719 -17.908 -10.106 1.00 81.44 179 GLN A N 1
ATOM 1293 C CA . GLN A 1 179 ? 9.964 -19.041 -10.995 1.00 81.44 179 GLN A CA 1
ATOM 1294 C C . GLN A 1 179 ? 9.120 -18.957 -12.272 1.00 81.44 179 GLN A C 1
ATOM 1296 O O . GLN A 1 179 ? 9.667 -19.080 -13.367 1.00 81.44 179 GLN A O 1
ATOM 1301 N N . ALA A 1 180 ? 7.818 -18.689 -12.146 1.00 76.62 180 ALA A N 1
ATOM 1302 C CA . ALA A 1 180 ? 6.914 -18.529 -13.283 1.00 76.62 180 ALA A CA 1
ATOM 1303 C C . ALA A 1 180 ? 7.376 -17.390 -14.200 1.00 76.62 180 ALA A C 1
ATOM 1305 O O . ALA A 1 180 ? 7.496 -17.566 -15.411 1.00 76.62 180 ALA A O 1
ATOM 1306 N N . ALA A 1 181 ? 7.755 -16.255 -13.617 1.00 72.44 181 ALA A N 1
ATOM 1307 C CA . ALA A 1 181 ? 8.263 -15.124 -14.369 1.00 72.44 181 ALA A CA 1
ATOM 1308 C C . ALA A 1 181 ? 9.573 -15.397 -15.123 1.00 72.44 181 ALA A C 1
ATOM 1310 O O . ALA A 1 181 ? 9.766 -14.867 -16.223 1.00 72.44 181 ALA A O 1
ATOM 1311 N N . ARG A 1 182 ? 10.480 -16.188 -14.534 1.00 74.19 182 ARG A N 1
ATOM 1312 C CA . ARG A 1 182 ? 11.706 -16.655 -15.203 1.00 74.19 182 ARG A CA 1
ATOM 1313 C C . ARG A 1 182 ? 11.386 -17.605 -16.354 1.00 74.19 182 ARG A C 1
ATOM 1315 O O . ARG A 1 182 ? 12.054 -17.543 -17.377 1.00 74.19 182 ARG A O 1
ATOM 1322 N N . ALA A 1 183 ? 10.347 -18.423 -16.206 1.00 76.88 183 ALA A N 1
ATOM 1323 C CA . ALA A 1 183 ? 9.850 -19.319 -17.245 1.00 76.88 183 ALA A CA 1
ATOM 1324 C C . ALA A 1 183 ? 8.965 -18.622 -18.303 1.00 76.88 183 ALA A C 1
ATOM 1326 O O . ALA A 1 183 ? 8.532 -19.269 -19.250 1.00 76.88 183 ALA A O 1
ATOM 1327 N N . GLY A 1 184 ? 8.667 -17.324 -18.154 1.00 69.38 184 GLY A N 1
ATOM 1328 C CA . GLY A 1 184 ? 7.755 -16.600 -19.048 1.00 69.38 184 GLY A CA 1
ATOM 1329 C C . GLY A 1 184 ? 6.276 -16.982 -18.895 1.00 69.38 184 GLY A C 1
ATOM 1330 O O . GLY A 1 184 ? 5.470 -16.631 -19.751 1.00 69.38 184 GLY A O 1
ATOM 1331 N N . ALA A 1 185 ? 5.911 -17.675 -17.815 1.00 66.56 185 ALA A N 1
ATOM 1332 C CA . ALA A 1 185 ? 4.552 -18.116 -17.515 1.00 66.56 185 ALA A CA 1
ATOM 1333 C C . ALA A 1 185 ? 3.850 -17.176 -16.519 1.00 66.56 185 ALA A C 1
ATOM 1335 O O . ALA A 1 185 ? 4.494 -16.450 -15.755 1.00 66.56 185 ALA A O 1
ATOM 1336 N N . LEU A 1 186 ? 2.514 -17.210 -16.498 1.00 59.56 186 LEU A N 1
ATOM 1337 C CA . LEU A 1 186 ? 1.739 -16.565 -15.437 1.00 59.56 186 LEU A CA 1
ATOM 1338 C C . LEU A 1 186 ? 1.916 -17.336 -14.118 1.00 59.56 186 LEU A C 1
ATOM 1340 O O . LEU A 1 186 ? 1.974 -18.569 -14.138 1.00 59.56 186 LEU A O 1
ATOM 1344 N N . PRO A 1 187 ? 2.007 -16.641 -12.971 1.00 60.56 187 PRO A N 1
ATOM 1345 C CA . PRO A 1 187 ? 2.097 -17.307 -11.681 1.00 60.56 187 PRO A CA 1
ATOM 1346 C C . PRO A 1 187 ? 0.835 -18.143 -11.410 1.00 60.56 187 PRO A C 1
ATOM 1348 O O . PRO A 1 187 ? -0.270 -17.705 -11.747 1.00 60.56 187 PRO A O 1
ATOM 1351 N N . PRO A 1 188 ? 0.972 -19.328 -10.791 1.00 58.78 188 PRO A N 1
ATOM 1352 C CA . PRO A 1 188 ? -0.175 -20.135 -10.400 1.00 58.78 188 PRO A CA 1
ATOM 1353 C C . PRO A 1 188 ? -1.015 -19.420 -9.332 1.00 58.78 188 PRO A C 1
ATOM 1355 O O . PRO A 1 188 ? -0.511 -18.615 -8.546 1.00 58.78 188 PRO A O 1
ATOM 1358 N N . THR A 1 189 ? -2.312 -19.727 -9.286 1.00 58.75 189 THR A N 1
ATOM 1359 C CA . THR A 1 189 ? -3.204 -19.225 -8.235 1.00 58.75 189 THR A CA 1
ATOM 1360 C C . THR A 1 189 ? -2.830 -19.865 -6.896 1.00 58.75 189 THR A C 1
ATOM 1362 O O . THR A 1 189 ? -2.666 -21.081 -6.806 1.00 58.75 189 THR A O 1
ATOM 1365 N N . ALA A 1 190 ? -2.680 -19.046 -5.855 1.00 56.81 190 ALA A N 1
ATOM 1366 C CA . ALA A 1 190 ? -2.277 -19.480 -4.521 1.00 56.81 190 ALA A CA 1
ATOM 1367 C C . ALA A 1 190 ? -3.210 -20.564 -3.948 1.00 56.81 190 ALA A C 1
ATOM 1369 O O . ALA A 1 190 ? -4.416 -20.346 -3.841 1.00 56.81 190 ALA A O 1
ATOM 1370 N N . ALA A 1 191 ? -2.656 -21.690 -3.488 1.00 55.69 191 ALA A N 1
ATOM 1371 C CA . ALA A 1 191 ? -3.363 -22.587 -2.577 1.00 55.69 191 ALA A CA 1
ATOM 1372 C C . ALA A 1 191 ? -3.310 -21.981 -1.167 1.00 55.69 191 ALA A C 1
ATOM 1374 O O . ALA A 1 191 ? -2.224 -21.806 -0.613 1.00 55.69 191 ALA A O 1
ATOM 1375 N N . VAL A 1 192 ? -4.464 -21.622 -0.593 1.00 53.66 192 VAL A N 1
ATOM 1376 C CA . VAL A 1 192 ? -4.519 -20.900 0.687 1.00 53.66 192 VAL A CA 1
ATOM 1377 C C . VAL A 1 192 ? -5.283 -21.678 1.750 1.00 53.66 192 VAL A C 1
ATOM 1379 O O . VAL A 1 192 ? -6.331 -22.270 1.491 1.00 53.66 192 VAL A O 1
ATOM 1382 N N . ARG A 1 193 ? -4.776 -21.648 2.985 1.00 65.88 193 ARG A N 1
ATOM 1383 C CA . ARG A 1 193 ? -5.445 -22.236 4.145 1.00 65.88 193 ARG A CA 1
ATOM 1384 C C . ARG A 1 193 ? -6.578 -21.326 4.616 1.00 65.88 193 ARG A C 1
ATOM 1386 O O . ARG A 1 193 ? -6.362 -20.171 4.986 1.00 65.88 193 ARG A O 1
ATOM 1393 N N . LYS A 1 194 ? -7.800 -21.858 4.630 1.00 70.38 194 LYS A N 1
ATOM 1394 C CA . LYS A 1 194 ? -8.968 -21.148 5.163 1.00 70.38 194 LYS A CA 1
ATOM 1395 C C . LYS A 1 194 ? -8.830 -20.999 6.675 1.00 70.38 194 LYS A C 1
ATOM 1397 O O . LYS A 1 194 ? -8.523 -21.974 7.364 1.00 70.38 194 LYS A O 1
ATOM 1402 N N . VAL A 1 195 ? -9.068 -19.801 7.203 1.00 68.12 195 VAL A N 1
ATOM 1403 C CA . VAL A 1 195 ? -9.133 -19.610 8.654 1.00 68.12 195 VAL A CA 1
ATOM 1404 C C . VAL A 1 195 ? -10.376 -20.315 9.180 1.00 68.12 195 VAL A C 1
ATOM 1406 O O . VAL A 1 195 ? -11.469 -20.173 8.623 1.00 68.12 195 VAL A O 1
ATOM 1409 N N . ALA A 1 196 ? -10.210 -21.090 10.253 1.00 65.62 196 ALA A N 1
ATOM 1410 C CA . ALA A 1 196 ? -11.336 -21.684 10.956 1.00 65.62 196 ALA A CA 1
ATOM 1411 C C . ALA A 1 196 ? -12.269 -20.562 11.433 1.00 65.62 196 ALA A C 1
ATOM 1413 O O . ALA A 1 196 ? -11.843 -19.651 12.145 1.00 65.62 196 ALA A O 1
ATOM 1414 N N . ARG A 1 197 ? -13.540 -20.604 11.018 1.00 56.50 197 ARG A N 1
ATOM 1415 C CA . ARG A 1 197 ? -14.535 -19.629 11.470 1.00 56.50 197 ARG A CA 1
ATOM 1416 C C . ARG A 1 197 ? -14.736 -19.812 12.970 1.00 56.50 197 ARG A C 1
ATOM 1418 O O . ARG A 1 197 ? -15.233 -20.848 13.401 1.00 56.50 197 ARG A O 1
ATOM 1425 N N . ARG A 1 198 ? -14.365 -18.806 13.759 1.00 49.34 198 ARG A N 1
ATOM 1426 C CA . ARG A 1 198 ? -14.804 -18.717 15.151 1.00 49.34 198 ARG A CA 1
ATOM 1427 C C . ARG A 1 198 ? -16.284 -18.295 15.143 1.00 49.34 198 ARG A C 1
ATOM 1429 O O . ARG A 1 198 ? -16.634 -17.437 14.329 1.00 49.34 198 ARG A O 1
ATOM 1436 N N . PRO A 1 199 ? -17.159 -18.895 15.970 1.00 48.09 199 PRO A N 1
ATOM 1437 C CA . PRO A 1 199 ? -18.547 -18.454 16.069 1.00 48.09 199 PRO A CA 1
ATOM 1438 C C . PRO A 1 199 ? -18.612 -16.960 16.434 1.00 48.09 199 PRO A C 1
ATOM 1440 O O . PRO A 1 199 ? -17.700 -16.466 17.109 1.00 48.09 199 PRO A O 1
ATOM 1443 N N . PRO A 1 200 ? -19.643 -16.233 15.965 1.00 56.72 200 PRO A N 1
ATOM 1444 C CA . PRO A 1 200 ? -19.785 -14.809 16.240 1.00 56.72 200 PRO A CA 1
ATOM 1445 C C . PRO A 1 200 ? -19.789 -14.567 17.751 1.00 56.72 200 PRO A C 1
ATOM 1447 O O . PRO A 1 200 ? -20.456 -15.279 18.501 1.00 56.72 200 PRO A O 1
ATOM 1450 N N . VAL A 1 201 ? -19.023 -13.568 18.196 1.00 60.34 201 VAL A N 1
ATOM 1451 C CA . VAL A 1 201 ? -19.081 -13.107 19.586 1.00 60.34 201 VAL A CA 1
ATOM 1452 C C . VAL A 1 201 ? -20.472 -12.489 19.777 1.00 60.34 201 VAL A C 1
ATOM 1454 O O . VAL A 1 201 ? -20.830 -11.611 18.987 1.00 60.34 201 VAL A O 1
ATOM 1457 N N . PRO A 1 202 ? -21.285 -12.951 20.744 1.00 52.62 202 PRO A N 1
ATOM 1458 C CA . PRO A 1 202 ? -22.611 -12.389 20.968 1.00 52.62 202 PRO A CA 1
ATOM 1459 C C . PRO A 1 202 ? -22.493 -10.894 21.277 1.00 52.62 202 PRO A C 1
ATOM 1461 O O . PRO A 1 202 ? -21.622 -10.477 22.042 1.00 52.62 202 PRO A O 1
ATOM 1464 N N . SER A 1 203 ? -23.352 -10.089 20.646 1.00 60.66 203 SER A N 1
ATOM 1465 C CA . SER A 1 203 ? -23.394 -8.642 20.867 1.00 60.66 203 SER A CA 1
ATOM 1466 C C . SER A 1 203 ? -23.635 -8.359 22.355 1.00 60.66 203 SER A C 1
ATOM 1468 O O . SER A 1 203 ? -24.492 -9.028 22.942 1.00 60.66 203 SER A O 1
ATOM 1470 N N . PRO A 1 204 ? -22.937 -7.390 22.980 1.00 53.28 204 PRO A N 1
ATOM 1471 C CA . PRO A 1 204 ? -23.278 -6.974 24.333 1.00 53.28 204 PRO A CA 1
ATOM 1472 C C . PRO A 1 204 ? -24.741 -6.528 24.329 1.00 53.28 204 PRO A C 1
ATOM 1474 O O . PRO A 1 204 ? -25.144 -5.703 23.504 1.00 53.28 204 PRO A O 1
ATOM 1477 N N . ALA A 1 205 ? -25.547 -7.152 25.188 1.00 48.53 205 ALA A N 1
ATOM 1478 C CA . ALA A 1 205 ? -26.943 -6.793 25.358 1.00 48.53 205 ALA A CA 1
ATOM 1479 C C . ALA A 1 205 ? -27.015 -5.299 25.689 1.00 48.53 205 ALA A C 1
ATOM 1481 O O . ALA A 1 205 ? -26.324 -4.830 26.594 1.00 48.53 205 ALA A O 1
ATOM 1482 N N . ALA A 1 206 ? -27.816 -4.553 24.932 1.00 44.19 206 ALA A N 1
ATOM 1483 C CA . ALA A 1 206 ? -28.107 -3.169 25.255 1.00 44.19 206 ALA A CA 1
ATOM 1484 C C . ALA A 1 206 ? -28.766 -3.139 26.642 1.00 44.19 206 ALA A C 1
ATOM 1486 O O . ALA A 1 206 ? -29.891 -3.619 26.799 1.00 44.19 206 ALA A O 1
ATOM 1487 N N . SER A 1 207 ? -28.056 -2.620 27.647 1.00 50.66 207 SER A N 1
ATOM 1488 C CA . SER A 1 207 ? -28.681 -2.210 28.903 1.00 50.66 207 SER A CA 1
ATOM 1489 C C . SER A 1 207 ? -29.747 -1.172 28.565 1.00 50.66 207 SER A C 1
ATOM 1491 O O . SER A 1 207 ? -29.427 -0.119 28.010 1.00 50.66 207 SER A O 1
ATOM 1493 N N . LYS A 1 208 ? -31.005 -1.524 28.835 1.00 49.53 208 LYS A N 1
ATOM 1494 C CA . LYS A 1 208 ? -32.109 -0.569 28.950 1.00 49.53 208 LYS A CA 1
ATOM 1495 C C . LYS A 1 208 ? -32.000 0.190 30.264 1.00 49.53 208 LYS A C 1
ATOM 1497 O O . LYS A 1 208 ? -31.492 -0.418 31.233 1.00 49.53 208 LYS A O 1
#

Foldseek 3Di:
DQPQLLQQPLVPPVLQCDDPLVLLLAFPVQNVLLVVLVVVVVVDDPVVSVCRVVVSVVSLVVLVVCVVVVHQAAHDQPATNSRHSQHPPVSSLVSLLVSVVSPDQLVSSLQNHWQRVCVVVVNNQATRDDDPPHFQWDWDFPDDCRVPVNSSVRTQWTQGRQFIQGPVQVVVQSVQSSVCSVVSHHRDDRDTHHHDDDPDDDDPPPDD

Mean predicted aligned error: 9.43 Å

pLDDT: mean 78.41, std 15.79, range [41.0, 98.0]

Sequence (208 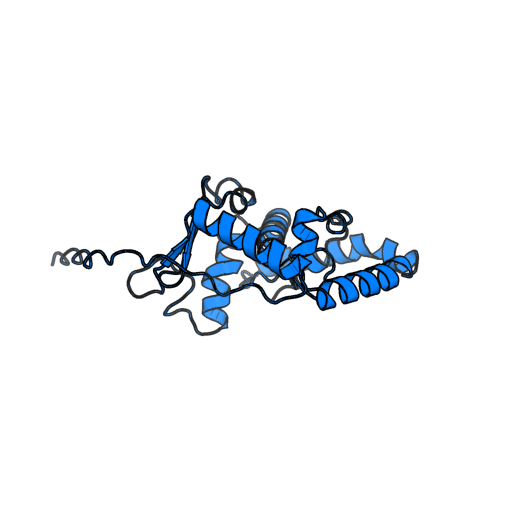aa):
MVPALAAHAATLAATWALPDSLRCLAPAGLRQQWTEAAGRQQRASAAGRASRPALDSVRGRLLAELLRQRVTIVAGSDAGAATPGLLYGTGLVTELELLVAAGLTPAQALRAATVAPAMITGHYSDLGRIEPGYRADMVLLAANPLTDIRHLRQVASVLQGGYLLDRGALAALVAQATQAARAGALPPTAAVRKVARRPPVPSPAASK

Solvent-accessible surface area (backbone atoms only — not comparable to full-atom values): 11732 Å² total; per-residue (Å²): 121,60,82,37,56,56,61,59,43,58,89,49,83,58,36,76,68,53,55,69,85,58,50,36,60,46,49,64,70,45,49,50,42,24,54,53,51,50,53,53,59,69,67,44,50,73,64,66,61,66,47,34,62,58,52,44,52,50,50,42,53,51,50,45,51,39,53,75,69,66,52,83,54,40,67,51,24,67,45,46,62,90,21,62,58,33,46,78,70,62,22,48,55,50,22,40,46,49,44,32,76,56,68,40,51,42,65,56,34,53,35,13,67,28,39,42,48,17,52,76,70,73,36,55,81,40,40,48,56,98,52,94,84,31,53,45,63,48,74,43,54,78,46,65,36,73,83,38,52,73,28,68,77,40,66,47,33,38,32,53,81,43,22,51,35,43,56,68,54,51,51,51,50,54,51,47,31,37,50,22,28,73,71,69,43,79,53,78,82,81,89,70,53,70,53,82,81,73,78,81,79,78,74,81,75,81,84,126

Secondary structure (DSSP, 8-state):
-PPPSTTT-GGGTTTT---HHHHTTS-HHHHHHHHHHHHHHHTS-HHHHHTHHHHHHHHHHHHHHHHHTTPPP------BTTBTT--TTHHHHHHHHHHHHTT--HHHHHHHHTHHHHHHTT-TTTSSS-STTS---EEEESS-TTT-GGGGG-EEEEEETTEEE-HHHHHHHHHHHHHHHHTTPPPPPPP-EEPP-PPPPPPPP---